Protein AF-A0A7L4PG63-F1 (afdb_monomer)

Solvent-accessible surface area (backbone atoms only — not comparable to full-atom values): 12153 Å² total; per-residue (Å²): 100,71,69,59,54,54,43,38,44,52,69,72,44,43,52,51,40,50,52,35,48,34,41,25,48,52,42,52,23,41,39,32,48,83,54,36,67,38,25,32,48,54,35,67,58,26,41,45,79,85,65,53,36,51,70,54,46,44,28,34,68,39,36,67,62,31,54,59,46,30,51,50,31,51,53,51,33,56,72,51,59,66,82,79,33,102,48,81,62,68,78,78,79,82,78,84,79,48,74,68,55,54,53,53,48,52,52,52,52,51,54,49,53,51,50,37,52,51,46,24,60,69,28,44,69,55,32,70,72,51,53,67,79,50,54,35,76,54,45,23,60,62,24,47,55,14,18,70,63,17,27,41,52,47,42,27,47,62,63,53,55,87,48,52,70,63,38,50,52,30,33,50,55,20,21,48,39,22,10,47,17,28,47,60,2,36,68,63,37,43,54,45,26,62,78,71,68,52,48,67,69,65,43,35,70,51,24,39,62,53,26,51,53,48,48,54,52,50,50,49,43,73,76,71,43,97,72,82,42,73,63,86,122

Nearest PDB structures (foldseek):
  1nf6-assembly2_F  TM=3.110E-01  e=4.565E+00  Desulfovibrio desulfuricans

Sequence (233 aa):
VELVNCMPLERKTKINVAIIACFSIGLGAVLTPLGEPLSTIAIAKLQGPPYHASFFFLFDNLGGYVIPGVLAMGLLGVLFTGKSAADQCIKAVEDRETLRDVVMRAGKVYVFVMALLLLGGGMKILIDKYLLTVPPQILYWVNMVSAILDNATMTAAEIAPSMSISQITAALIGLLIAGGMLIPGNIPNIISANKLGITSKEWARLGIPLGLILMVGYYVWFFYIPFKPSLSL

pLDDT: mean 86.18, std 12.73, range [42.28, 97.38]

Structure (mmCIF, N/CA/C/O backbone):
data_AF-A0A7L4PG63-F1
#
_entry.id   AF-A0A7L4PG63-F1
#
loop_
_atom_site.group_PDB
_atom_site.id
_atom_site.type_symbol
_atom_site.label_atom_id
_atom_site.label_alt_id
_atom_site.label_comp_id
_atom_site.label_asym_id
_atom_site.label_entity_id
_atom_site.label_seq_id
_atom_site.pdbx_PDB_ins_code
_atom_site.Cartn_x
_atom_site.Cartn_y
_atom_site.Cartn_z
_atom_site.occupancy
_atom_site.B_iso_or_equiv
_atom_site.auth_seq_id
_atom_site.auth_comp_id
_atom_site.auth_asym_id
_atom_site.auth_atom_id
_atom_site.pdbx_PDB_model_num
ATOM 1 N N . VAL A 1 1 ? -11.033 7.947 11.356 1.00 72.00 1 VAL A N 1
ATOM 2 C CA . VAL A 1 1 ? -10.809 7.432 12.729 1.00 72.00 1 VAL A CA 1
ATOM 3 C C . VAL A 1 1 ? -11.742 8.089 13.736 1.00 72.00 1 VAL A C 1
ATOM 5 O O . VAL A 1 1 ? -12.544 7.368 14.307 1.00 72.00 1 VAL A O 1
ATOM 8 N N . GLU A 1 2 ? -11.730 9.419 13.881 1.00 74.31 2 GLU A N 1
ATOM 9 C CA . GLU A 1 2 ? -12.627 10.133 14.817 1.00 74.31 2 GLU A CA 1
ATOM 10 C C . GLU A 1 2 ? -14.111 9.817 14.584 1.00 74.31 2 GLU A C 1
ATOM 12 O O . GLU A 1 2 ? -14.818 9.424 15.504 1.00 74.31 2 GLU A O 1
ATOM 17 N N . LEU A 1 3 ? -14.560 9.861 13.323 1.00 74.25 3 LEU A N 1
ATOM 18 C CA . LEU A 1 3 ? -15.929 9.477 12.964 1.00 74.25 3 LEU A CA 1
ATOM 19 C C . LEU A 1 3 ? -16.264 8.040 13.392 1.00 74.25 3 LEU A C 1
ATOM 21 O O . LEU A 1 3 ? -17.318 7.811 13.969 1.00 74.25 3 LEU A O 1
ATOM 25 N N . VAL A 1 4 ? -15.357 7.083 13.167 1.00 77.12 4 VAL A N 1
ATOM 26 C CA . VAL A 1 4 ? -15.561 5.668 13.531 1.00 77.12 4 VAL A CA 1
ATOM 27 C C . VAL A 1 4 ? -15.637 5.479 15.044 1.00 77.12 4 VAL A C 1
ATOM 29 O O . VAL A 1 4 ? -16.435 4.674 15.517 1.00 77.12 4 VAL A O 1
ATOM 32 N N . ASN A 1 5 ? -14.849 6.244 15.800 1.00 74.00 5 ASN A N 1
ATOM 33 C CA . ASN A 1 5 ? -14.876 6.218 17.257 1.00 74.00 5 ASN A CA 1
ATOM 34 C C . ASN A 1 5 ? -16.225 6.714 17.812 1.00 74.00 5 ASN A C 1
ATOM 36 O O . ASN A 1 5 ? -16.772 6.124 18.743 1.00 74.00 5 ASN A O 1
ATOM 40 N N . CYS A 1 6 ? -16.789 7.751 17.187 1.00 74.69 6 CYS A N 1
ATOM 41 C CA . CYS A 1 6 ? -18.069 8.352 17.565 1.00 74.69 6 CYS A CA 1
ATOM 42 C C . CYS A 1 6 ? -19.304 7.584 17.062 1.00 74.69 6 CYS A C 1
ATOM 44 O O . CYS A 1 6 ? -20.419 7.910 17.467 1.00 74.69 6 CYS A O 1
ATOM 46 N N . MET A 1 7 ? -19.148 6.592 16.176 1.00 74.88 7 MET A N 1
ATOM 47 C CA . MET A 1 7 ? -20.286 5.821 15.672 1.00 74.88 7 MET A CA 1
ATOM 48 C C . MET A 1 7 ? -20.838 4.860 16.747 1.00 74.88 7 MET A C 1
ATOM 50 O O . MET A 1 7 ? -20.056 4.158 17.395 1.00 74.88 7 MET A O 1
ATOM 54 N N . PRO A 1 8 ? -22.172 4.762 16.910 1.00 76.19 8 PRO A N 1
ATOM 55 C CA . PRO A 1 8 ? -22.828 3.826 17.825 1.00 76.19 8 PRO A CA 1
ATOM 56 C C . PRO A 1 8 ? -22.802 2.408 17.226 1.00 76.19 8 PRO A C 1
ATOM 58 O O . PRO A 1 8 ? -23.771 1.912 16.652 1.00 76.19 8 PRO A O 1
ATOM 61 N N . LEU A 1 9 ? -21.635 1.770 17.273 1.00 78.81 9 LEU A N 1
ATOM 62 C CA . LEU A 1 9 ? -21.376 0.456 16.687 1.00 78.81 9 LEU A CA 1
ATOM 63 C C . LEU A 1 9 ? -20.703 -0.452 17.712 1.00 78.81 9 LEU A C 1
ATOM 65 O O . LEU A 1 9 ? -19.857 -0.008 18.485 1.00 78.81 9 LEU A O 1
ATOM 69 N N . GLU A 1 10 ? -21.015 -1.745 17.658 1.00 83.44 10 GLU A N 1
ATOM 70 C CA . GLU A 1 10 ? -20.296 -2.754 18.435 1.00 83.44 10 GLU A CA 1
ATOM 71 C C . GLU A 1 10 ? -18.796 -2.727 18.087 1.00 83.44 10 GLU A C 1
ATOM 73 O O . GLU A 1 10 ? -18.418 -2.552 16.922 1.00 83.44 10 GLU A O 1
ATOM 78 N N . ARG A 1 11 ? -17.923 -2.946 19.080 1.00 84.25 11 ARG A N 1
ATOM 79 C CA . ARG A 1 11 ? -16.460 -2.914 18.909 1.00 84.25 11 ARG A CA 1
ATOM 80 C C . ARG A 1 11 ? -15.978 -3.755 17.723 1.00 84.25 11 ARG A C 1
ATOM 82 O O . ARG A 1 11 ? -15.141 -3.292 16.953 1.00 84.25 11 ARG A O 1
ATOM 89 N N . LYS A 1 12 ? -16.524 -4.961 17.536 1.00 86.69 12 LYS A N 1
ATOM 90 C CA . LYS A 1 12 ? -16.170 -5.840 16.408 1.00 86.69 12 LYS A CA 1
ATOM 91 C C . LYS A 1 12 ? -16.466 -5.181 15.055 1.00 86.69 12 LYS A C 1
ATOM 93 O O . LYS A 1 12 ? -15.635 -5.228 14.153 1.00 86.69 12 LYS A O 1
ATOM 98 N N . THR A 1 13 ? -17.616 -4.525 14.933 1.00 87.31 13 THR A N 1
ATOM 99 C CA . THR A 1 13 ? -18.028 -3.797 13.728 1.00 87.31 13 THR A CA 1
ATOM 100 C C . THR A 1 13 ? -17.164 -2.559 13.500 1.00 87.31 13 THR A C 1
ATOM 102 O O . THR A 1 13 ? -16.702 -2.352 12.381 1.00 87.31 13 THR A O 1
ATOM 105 N N . LYS A 1 14 ? -16.857 -1.787 14.556 1.00 88.19 14 LYS A N 1
ATOM 106 C CA . LYS A 1 14 ? -15.924 -0.644 14.481 1.00 88.19 14 LYS A CA 1
ATOM 107 C C . LYS A 1 14 ? -14.560 -1.066 13.941 1.00 88.19 14 LYS A C 1
ATOM 109 O O . LYS A 1 14 ? -14.036 -0.415 13.042 1.00 88.19 14 LYS A O 1
ATOM 114 N N . ILE A 1 15 ? -14.011 -2.165 14.463 1.00 90.81 15 ILE A N 1
ATOM 115 C CA . ILE A 1 15 ? -12.724 -2.719 14.023 1.00 90.81 15 ILE A CA 1
ATOM 116 C C . ILE A 1 15 ? -12.789 -3.110 12.546 1.00 90.81 15 ILE A C 1
ATOM 118 O O . ILE A 1 15 ? -11.932 -2.693 11.774 1.00 90.81 15 ILE A O 1
ATOM 122 N N . ASN A 1 16 ? -13.816 -3.858 12.136 1.00 92.31 16 ASN A N 1
ATOM 123 C CA . ASN A 1 16 ? -13.941 -4.303 10.750 1.00 92.31 16 ASN A CA 1
ATOM 124 C C . ASN A 1 16 ? -14.031 -3.119 9.780 1.00 92.31 16 ASN A C 1
ATOM 126 O O . ASN A 1 16 ? -13.285 -3.066 8.806 1.00 92.31 16 ASN A O 1
ATOM 130 N N . VAL A 1 17 ? -14.894 -2.143 10.078 1.00 91.50 17 VAL A N 1
ATOM 131 C CA . VAL A 1 17 ? -15.054 -0.928 9.266 1.00 91.50 17 VAL A CA 1
ATOM 132 C C . VAL A 1 17 ? -13.757 -0.122 9.222 1.00 91.50 17 VAL A C 1
ATOM 134 O O . VAL A 1 17 ? -13.387 0.360 8.156 1.00 91.50 17 VAL A O 1
ATOM 137 N N . ALA A 1 18 ? -13.033 -0.008 10.341 1.00 93.31 18 ALA A N 1
ATOM 138 C CA . ALA A 1 18 ? -11.739 0.669 10.373 1.00 93.31 18 ALA A CA 1
ATOM 139 C C . ALA A 1 18 ? -10.711 -0.018 9.461 1.00 93.31 18 ALA A C 1
ATOM 141 O O . ALA A 1 18 ? -10.069 0.662 8.668 1.00 93.31 18 ALA A O 1
ATOM 142 N N . ILE A 1 19 ? -10.598 -1.349 9.517 1.00 95.06 19 ILE A N 1
ATOM 143 C CA . ILE A 1 19 ? -9.679 -2.122 8.666 1.00 95.06 19 ILE A CA 1
ATOM 144 C C . ILE A 1 19 ? -10.032 -1.931 7.186 1.00 95.06 19 ILE A C 1
ATOM 146 O O . ILE A 1 19 ? -9.165 -1.599 6.383 1.00 95.06 19 ILE A O 1
ATOM 150 N N . ILE A 1 20 ? -11.309 -2.082 6.825 1.00 95.00 20 ILE A N 1
ATOM 151 C CA . ILE A 1 20 ? -11.798 -1.915 5.447 1.00 95.00 20 ILE A CA 1
ATOM 152 C C . ILE A 1 20 ? -11.520 -0.497 4.935 1.00 95.00 20 ILE A C 1
ATOM 154 O O . ILE A 1 20 ? -11.023 -0.317 3.821 1.00 95.00 20 ILE A O 1
ATOM 158 N N . ALA A 1 21 ? -11.784 0.512 5.767 1.00 94.62 21 ALA A N 1
ATOM 159 C CA . ALA A 1 21 ? -11.478 1.897 5.446 1.00 94.62 21 ALA A CA 1
ATOM 160 C C . ALA A 1 21 ? -9.970 2.107 5.253 1.00 94.62 21 ALA A C 1
ATOM 162 O O . ALA A 1 21 ? -9.576 2.777 4.306 1.00 94.62 21 ALA A O 1
ATOM 163 N N . CYS A 1 22 ? -9.114 1.509 6.084 1.00 95.38 22 CYS A N 1
ATOM 164 C CA . CYS A 1 22 ? -7.664 1.613 5.929 1.00 95.38 22 CYS A CA 1
ATOM 165 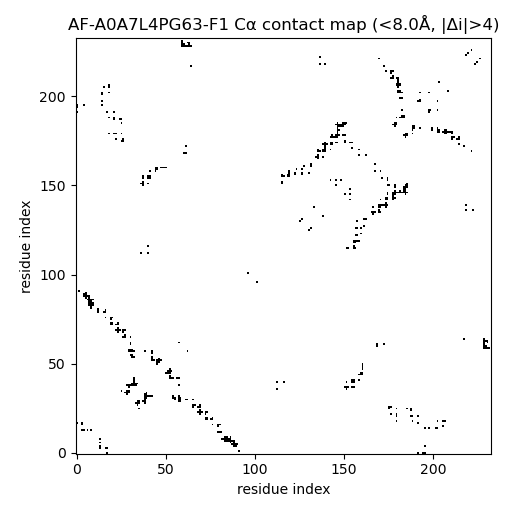C C . CYS A 1 22 ? -7.150 0.975 4.634 1.00 95.38 22 CYS A C 1
ATOM 167 O O . CYS A 1 22 ? -6.305 1.578 3.977 1.00 95.38 22 CYS A O 1
ATOM 169 N N . PHE A 1 23 ? -7.699 -0.170 4.210 1.00 95.81 23 PHE A N 1
ATOM 170 C CA . PHE A 1 23 ? -7.419 -0.732 2.882 1.00 95.81 23 PHE A CA 1
ATOM 171 C C . PHE A 1 23 ? -7.810 0.243 1.766 1.00 95.81 23 PHE A C 1
ATOM 173 O O . PHE A 1 23 ? -7.026 0.478 0.850 1.00 95.81 23 PHE A O 1
ATOM 180 N N . SER A 1 24 ? -8.995 0.851 1.858 1.00 95.50 24 SER A N 1
ATOM 181 C CA . SER A 1 24 ? -9.449 1.846 0.882 1.00 95.50 24 SER A CA 1
ATOM 182 C C . SER A 1 24 ? -8.553 3.089 0.849 1.00 95.50 24 SER A C 1
ATOM 184 O O . SER A 1 24 ? -8.272 3.607 -0.228 1.00 95.50 24 SER A O 1
ATOM 186 N N . ILE A 1 25 ? -8.113 3.578 2.012 1.00 94.62 25 ILE A N 1
ATOM 187 C CA . ILE A 1 25 ? -7.230 4.746 2.128 1.00 94.62 25 ILE A CA 1
ATOM 188 C C . ILE A 1 25 ? -5.855 4.426 1.541 1.00 94.62 25 ILE A C 1
ATOM 190 O O . ILE A 1 25 ? -5.369 5.207 0.733 1.00 94.62 25 ILE A O 1
ATOM 194 N N . GLY A 1 26 ? -5.257 3.285 1.900 1.00 92.25 26 GLY A N 1
ATOM 195 C CA . GLY A 1 26 ? -3.958 2.864 1.370 1.00 92.25 26 GLY A CA 1
ATOM 196 C C . GLY A 1 26 ? -3.982 2.701 -0.150 1.00 92.25 26 GLY A C 1
ATOM 197 O O . GLY A 1 26 ? -3.136 3.258 -0.839 1.00 92.25 26 GLY A O 1
ATOM 198 N N . LEU A 1 27 ? -5.010 2.032 -0.689 1.00 94.06 27 LEU A N 1
ATOM 199 C CA . LEU A 1 27 ? -5.189 1.912 -2.138 1.00 94.06 27 LEU A CA 1
ATOM 200 C C . LEU A 1 27 ? -5.320 3.286 -2.805 1.00 94.06 27 LEU A C 1
ATOM 202 O O . LEU A 1 27 ? -4.620 3.552 -3.770 1.00 94.06 27 LEU A O 1
ATOM 206 N N . GLY A 1 28 ? -6.189 4.167 -2.303 1.00 93.88 28 GLY A N 1
ATOM 207 C CA . GLY A 1 28 ? -6.442 5.467 -2.933 1.00 93.88 28 GLY A CA 1
ATOM 208 C C . GLY A 1 28 ? -5.287 6.466 -2.811 1.00 93.88 28 GLY A C 1
ATOM 209 O O . GLY A 1 28 ? -5.061 7.252 -3.730 1.00 93.88 28 GLY A O 1
ATOM 210 N N . ALA A 1 29 ? -4.542 6.433 -1.704 1.00 94.06 29 ALA A N 1
ATOM 211 C CA . ALA A 1 29 ? -3.455 7.369 -1.430 1.00 94.06 29 ALA A CA 1
ATOM 212 C C . ALA A 1 29 ? -2.328 7.284 -2.471 1.00 94.06 29 ALA A C 1
ATOM 214 O O . ALA A 1 29 ? -1.723 8.300 -2.802 1.00 94.06 29 ALA A O 1
ATOM 215 N N . VAL A 1 30 ? -2.090 6.106 -3.054 1.00 94.81 30 VAL A N 1
ATOM 216 C CA . VAL A 1 30 ? -0.993 5.908 -4.011 1.00 94.81 30 VAL A CA 1
ATOM 217 C C . VAL A 1 30 ? -1.144 6.686 -5.320 1.00 94.81 30 VAL A C 1
ATOM 219 O O . VAL A 1 30 ? -0.167 6.876 -6.042 1.00 94.81 30 VAL A O 1
ATOM 222 N N . LEU A 1 31 ? -2.361 7.126 -5.656 1.00 93.31 31 LEU A N 1
ATOM 223 C CA . LEU A 1 31 ? -2.668 7.733 -6.954 1.00 93.31 31 LEU A CA 1
ATOM 224 C C . LEU A 1 31 ? -1.900 9.030 -7.216 1.00 93.31 31 LEU A C 1
ATOM 226 O O . LEU A 1 31 ? -1.760 9.435 -8.365 1.00 93.31 31 LEU A O 1
ATOM 230 N N . THR A 1 32 ? -1.405 9.685 -6.167 1.00 93.69 32 THR A N 1
ATOM 231 C CA . THR A 1 32 ? -0.607 10.907 -6.285 1.00 93.69 32 THR A CA 1
ATOM 232 C C . THR A 1 32 ? 0.588 10.839 -5.340 1.00 93.69 32 THR A C 1
ATOM 234 O O . THR A 1 32 ? 0.470 10.250 -4.268 1.00 93.69 32 THR A O 1
ATOM 237 N N . PRO A 1 33 ? 1.720 11.496 -5.654 1.00 88.88 33 PRO A N 1
ATOM 238 C CA . PRO A 1 33 ? 2.911 11.495 -4.797 1.00 88.88 33 PRO A CA 1
ATOM 239 C C . PRO A 1 33 ? 2.695 12.094 -3.403 1.00 88.88 33 PRO A C 1
ATOM 241 O O . PRO A 1 33 ? 3.585 11.989 -2.564 1.00 88.88 33 PRO A O 1
ATOM 244 N N . LEU A 1 34 ? 1.565 12.764 -3.163 1.00 89.19 34 LEU A N 1
ATOM 245 C CA . LEU A 1 34 ? 1.242 13.421 -1.898 1.00 89.19 34 LEU A CA 1
ATOM 246 C C . LEU A 1 34 ? 0.399 12.554 -0.960 1.00 89.19 34 LEU A C 1
ATOM 248 O O . LEU A 1 34 ? 0.215 12.939 0.192 1.00 89.19 34 LEU A O 1
ATOM 252 N N . GLY A 1 35 ? -0.150 11.431 -1.432 1.00 87.12 35 GLY A N 1
ATOM 253 C CA . GLY A 1 35 ? -1.088 10.658 -0.625 1.00 87.12 35 GLY A CA 1
ATOM 254 C C . GLY A 1 35 ? -0.408 9.833 0.465 1.00 87.12 35 GLY A C 1
ATOM 255 O O . GLY A 1 35 ? -0.875 9.835 1.602 1.00 87.12 35 GLY A O 1
ATOM 256 N N . GLU A 1 36 ? 0.701 9.154 0.155 1.00 91.06 36 GLU A N 1
ATOM 257 C CA . GLU A 1 36 ? 1.467 8.394 1.152 1.00 91.06 36 GLU A CA 1
ATOM 258 C C . GLU A 1 36 ? 2.974 8.290 0.840 1.00 91.06 36 GLU A C 1
ATOM 260 O O . GLU A 1 36 ? 3.379 8.446 -0.318 1.00 91.06 36 GLU A O 1
ATOM 265 N N . PRO A 1 37 ? 3.831 7.957 1.829 1.00 91.00 37 PRO A N 1
ATOM 266 C CA . PRO A 1 37 ? 5.277 7.890 1.613 1.00 91.00 37 PRO A CA 1
ATOM 267 C C . PRO A 1 37 ? 5.706 6.916 0.509 1.00 91.00 37 PRO A C 1
ATOM 269 O O . PRO A 1 37 ? 6.654 7.215 -0.213 1.00 91.00 37 PRO A O 1
ATOM 272 N N . LEU A 1 38 ? 5.001 5.788 0.329 1.00 93.50 38 LEU A N 1
ATOM 273 C CA . LEU A 1 38 ? 5.257 4.850 -0.772 1.00 93.50 38 LEU A CA 1
ATOM 274 C C . LEU A 1 38 ? 5.166 5.559 -2.130 1.00 93.50 38 LEU A C 1
ATOM 276 O O . LEU A 1 38 ? 6.112 5.495 -2.912 1.00 93.50 38 LEU A O 1
ATOM 280 N N . SER A 1 39 ? 4.077 6.289 -2.393 1.00 93.88 39 SER A N 1
ATOM 281 C CA . SER A 1 39 ? 3.907 7.029 -3.652 1.00 93.88 39 SER A CA 1
ATOM 282 C C . SER A 1 39 ? 4.955 8.121 -3.844 1.00 93.88 39 SER A C 1
ATOM 284 O O . SER A 1 39 ? 5.481 8.279 -4.947 1.00 93.88 39 SER A O 1
ATOM 286 N N . THR A 1 40 ? 5.316 8.836 -2.773 1.00 92.50 40 THR A N 1
ATOM 287 C CA . THR A 1 40 ? 6.365 9.859 -2.821 1.00 92.50 40 THR A CA 1
ATOM 288 C C . THR A 1 40 ? 7.708 9.248 -3.219 1.00 92.50 40 THR A C 1
ATOM 290 O O . THR A 1 40 ? 8.385 9.768 -4.103 1.00 92.50 40 THR A O 1
ATOM 293 N N . ILE A 1 41 ? 8.088 8.131 -2.592 1.00 92.44 41 ILE A N 1
ATOM 294 C CA . ILE A 1 41 ? 9.358 7.444 -2.848 1.00 92.44 41 ILE A CA 1
ATOM 295 C C . ILE A 1 41 ? 9.367 6.839 -4.252 1.00 92.44 41 ILE A C 1
ATOM 297 O O . ILE A 1 41 ? 10.357 6.993 -4.964 1.00 92.44 41 ILE A O 1
ATOM 301 N N . ALA A 1 42 ? 8.279 6.192 -4.676 1.00 94.81 42 ALA A N 1
ATOM 302 C CA . ALA A 1 42 ? 8.170 5.617 -6.013 1.00 94.81 42 ALA A CA 1
ATOM 303 C C . ALA A 1 42 ? 8.373 6.686 -7.096 1.00 94.81 42 ALA A C 1
ATOM 305 O O . ALA A 1 42 ? 9.211 6.510 -7.980 1.00 94.81 42 ALA A O 1
ATOM 306 N N . ILE A 1 43 ? 7.685 7.829 -6.984 1.00 95.06 43 ILE A N 1
ATOM 307 C CA . ILE A 1 43 ? 7.887 8.960 -7.897 1.00 95.06 43 ILE A CA 1
ATOM 308 C C . ILE A 1 43 ? 9.325 9.477 -7.812 1.00 95.06 43 ILE A C 1
ATOM 310 O O . ILE A 1 43 ? 9.983 9.576 -8.841 1.00 95.06 43 ILE A O 1
ATOM 314 N N . ALA A 1 44 ? 9.856 9.732 -6.613 1.00 92.75 44 ALA A N 1
ATOM 315 C CA . ALA A 1 44 ? 11.218 10.243 -6.445 1.00 92.75 44 ALA A CA 1
ATOM 316 C C . ALA A 1 44 ? 12.284 9.336 -7.086 1.00 92.75 44 ALA A C 1
ATOM 318 O O . ALA A 1 44 ? 13.231 9.831 -7.693 1.00 92.75 44 ALA A O 1
ATOM 319 N N . LYS A 1 45 ? 12.127 8.007 -7.008 1.00 90.94 45 LYS A N 1
ATOM 320 C CA . LYS A 1 45 ? 13.056 7.061 -7.645 1.00 90.94 45 LYS A CA 1
ATOM 321 C C . LYS A 1 45 ? 12.899 7.012 -9.165 1.00 90.94 45 LYS A C 1
ATOM 323 O O . LYS A 1 45 ? 13.887 6.775 -9.850 1.00 90.94 45 LYS A O 1
ATOM 328 N N . LEU A 1 46 ? 11.694 7.230 -9.689 1.00 93.81 46 LEU A N 1
ATOM 329 C CA . LEU A 1 46 ? 11.372 7.105 -11.116 1.00 93.81 46 LEU A CA 1
ATOM 330 C C . LEU A 1 46 ? 11.354 8.451 -11.870 1.00 93.81 46 LEU A C 1
ATOM 332 O O . LEU A 1 46 ? 11.094 8.475 -13.069 1.00 93.81 46 LEU A O 1
ATOM 336 N N . GLN A 1 47 ? 11.652 9.567 -11.198 1.00 93.25 47 GLN A N 1
ATOM 337 C CA . GLN A 1 47 ? 11.705 10.916 -11.783 1.00 93.25 47 GLN A CA 1
ATOM 338 C C . GLN A 1 47 ? 12.767 11.076 -12.884 1.00 93.25 47 GLN A C 1
ATOM 340 O O . GLN A 1 47 ? 12.642 11.945 -13.747 1.00 93.25 47 GLN A O 1
ATOM 345 N N . GLY A 1 48 ? 13.824 10.263 -12.857 1.00 90.62 48 GLY A N 1
ATOM 346 C CA . GLY A 1 48 ? 14.866 10.250 -13.884 1.00 90.62 48 GLY A CA 1
ATOM 347 C C . GLY A 1 48 ? 14.525 9.372 -15.098 1.00 90.62 48 GLY A C 1
ATOM 348 O O . GLY A 1 48 ? 13.462 8.749 -15.155 1.00 90.62 48 GLY A O 1
ATOM 349 N N . PRO A 1 49 ? 15.442 9.274 -16.076 1.00 87.69 49 PRO A N 1
ATOM 350 C CA . PRO A 1 49 ? 15.322 8.308 -17.165 1.00 87.69 49 PRO A CA 1
ATOM 351 C C . PRO A 1 49 ? 15.213 6.863 -16.635 1.00 87.69 49 PRO A C 1
ATOM 353 O O . PRO A 1 49 ? 15.849 6.545 -15.625 1.00 87.69 49 PRO A O 1
ATOM 356 N N . PRO A 1 50 ? 14.469 5.965 -17.311 1.00 91.94 50 PRO A N 1
ATOM 357 C CA . PRO A 1 50 ? 13.740 6.173 -18.569 1.00 91.94 50 PRO A CA 1
ATOM 358 C C . PRO A 1 50 ? 12.305 6.702 -18.392 1.00 91.94 50 PRO A C 1
ATOM 360 O O . PRO A 1 50 ? 11.642 6.989 -19.384 1.00 91.94 50 PRO A O 1
ATOM 363 N N . TYR A 1 51 ? 11.809 6.801 -17.157 1.00 91.38 51 TYR A N 1
ATOM 364 C CA . TYR A 1 51 ? 10.382 6.996 -16.886 1.00 91.38 51 TYR A CA 1
ATOM 365 C C . TYR A 1 51 ? 9.947 8.453 -16.799 1.00 91.38 51 TYR A C 1
ATOM 367 O O . TYR A 1 51 ? 8.804 8.749 -17.136 1.00 91.38 51 TYR A O 1
ATOM 375 N N . HIS A 1 52 ? 10.830 9.351 -16.350 1.00 91.31 52 HIS A N 1
ATOM 376 C CA . HIS A 1 52 ? 10.499 10.763 -16.146 1.00 91.31 52 HIS A CA 1
ATOM 377 C C . HIS A 1 52 ? 9.205 10.949 -15.336 1.00 91.31 52 HIS A C 1
ATOM 379 O O . HIS A 1 52 ? 8.344 11.756 -15.690 1.00 91.31 52 HIS A O 1
ATOM 385 N N . ALA A 1 53 ? 9.053 10.155 -14.268 1.00 91.88 53 ALA A N 1
ATOM 386 C CA . ALA A 1 53 ? 7.810 10.051 -13.518 1.00 91.88 53 ALA A CA 1
ATOM 387 C C . ALA A 1 53 ? 7.367 11.418 -12.979 1.00 91.88 53 ALA A C 1
ATOM 389 O O . ALA A 1 53 ? 8.015 12.023 -12.120 1.00 91.88 53 ALA A O 1
ATOM 390 N N . SER A 1 54 ? 6.243 11.893 -13.508 1.00 92.75 54 SER A N 1
ATOM 391 C CA . SER A 1 54 ? 5.597 13.145 -13.135 1.00 92.75 54 SER A CA 1
ATOM 392 C C . SER A 1 54 ? 4.530 12.912 -12.058 1.00 92.75 54 SER A C 1
ATOM 394 O O . SER A 1 54 ? 4.314 11.791 -11.597 1.00 92.75 54 SER A O 1
ATOM 396 N N . PHE A 1 55 ? 3.838 13.976 -11.649 1.00 91.69 55 PHE A N 1
ATOM 397 C CA . PHE A 1 55 ? 2.810 13.918 -10.605 1.00 91.69 55 PHE A CA 1
ATOM 398 C C . PHE A 1 55 ? 1.713 12.869 -10.873 1.00 91.69 55 PHE A C 1
ATOM 400 O O . PHE A 1 55 ? 1.266 12.208 -9.940 1.00 91.69 55 PHE A O 1
ATOM 407 N N . PHE A 1 56 ? 1.313 12.691 -12.135 1.00 92.81 56 PHE A N 1
ATOM 408 C CA . PHE A 1 56 ? 0.238 11.775 -12.534 1.00 92.81 56 PHE A CA 1
ATOM 409 C C . PHE A 1 56 ? 0.727 10.385 -12.949 1.00 92.81 56 PHE A C 1
ATOM 411 O O . PHE A 1 56 ? -0.085 9.507 -13.208 1.00 92.81 56 PHE A O 1
ATOM 418 N N . PHE A 1 57 ? 2.036 10.121 -12.917 1.00 92.81 57 PHE A N 1
ATOM 419 C CA . PHE A 1 57 ? 2.587 8.841 -13.366 1.00 92.81 57 PHE A CA 1
ATOM 420 C C . PHE A 1 57 ? 1.948 7.626 -12.669 1.00 92.81 57 PHE A C 1
ATOM 422 O O . PHE A 1 57 ? 1.630 6.630 -13.317 1.00 92.81 57 PHE A O 1
ATOM 429 N N . LEU A 1 58 ? 1.728 7.688 -11.351 1.00 93.50 58 LEU A N 1
ATOM 430 C CA . LEU A 1 58 ? 1.065 6.600 -10.622 1.00 93.50 58 LEU A CA 1
ATOM 431 C C . LEU A 1 58 ? -0.431 6.529 -10.926 1.00 93.50 58 LEU A C 1
ATOM 433 O O . LEU A 1 58 ? -0.973 5.429 -11.003 1.00 93.50 58 LEU A O 1
ATOM 437 N N . PHE A 1 59 ? -1.087 7.667 -11.148 1.00 93.62 59 PHE A N 1
ATOM 438 C CA . PHE A 1 59 ? -2.482 7.703 -11.574 1.00 93.62 59 PHE A CA 1
ATOM 439 C C . PHE A 1 59 ? -2.665 6.985 -12.918 1.00 93.62 59 PHE A C 1
ATOM 441 O O . PHE A 1 59 ? -3.519 6.110 -13.029 1.00 93.62 59 PHE A O 1
ATOM 448 N N . ASP A 1 60 ? -1.811 7.267 -13.899 1.00 90.62 60 ASP A N 1
ATOM 449 C CA . ASP A 1 60 ? -1.927 6.709 -15.251 1.00 90.62 60 ASP A CA 1
ATOM 450 C C . ASP A 1 60 ? -1.638 5.201 -15.288 1.00 90.62 60 ASP A C 1
ATOM 452 O O . ASP A 1 60 ? -2.225 4.460 -16.075 1.00 90.62 60 ASP A O 1
ATOM 456 N N . ASN A 1 61 ? -0.738 4.723 -14.421 1.00 91.06 61 ASN A N 1
ATOM 457 C CA . ASN A 1 61 ? -0.326 3.317 -14.392 1.00 91.06 61 ASN A CA 1
ATOM 458 C C . ASN A 1 61 ? -1.147 2.449 -13.423 1.00 91.06 61 ASN A C 1
ATOM 460 O O . ASN A 1 61 ? -1.305 1.250 -13.662 1.00 91.06 61 ASN A O 1
ATOM 464 N N . LEU A 1 62 ? -1.655 3.021 -12.326 1.00 93.06 62 LEU A N 1
ATOM 465 C CA . LEU A 1 62 ? -2.367 2.292 -11.268 1.00 93.06 62 LEU A CA 1
ATOM 466 C C . LEU A 1 62 ? -3.855 2.635 -11.189 1.00 93.06 62 LEU A C 1
ATOM 468 O O . LEU A 1 62 ? -4.618 1.842 -10.640 1.00 93.06 62 LEU A O 1
ATOM 472 N N . GLY A 1 63 ? -4.294 3.769 -11.737 1.00 91.56 63 GLY A N 1
ATOM 473 C CA . GLY A 1 63 ? -5.651 4.299 -11.581 1.00 91.56 63 GLY A CA 1
ATOM 474 C C . GLY A 1 63 ? -6.743 3.307 -11.956 1.00 91.56 63 GLY A C 1
ATOM 475 O O . GLY A 1 63 ? -7.675 3.093 -11.180 1.00 91.56 63 GLY A O 1
ATOM 476 N N . GLY A 1 64 ? -6.583 2.618 -13.088 1.00 90.88 64 GLY A N 1
ATOM 477 C CA . GLY A 1 64 ? -7.548 1.615 -13.539 1.00 90.88 64 GLY A CA 1
ATOM 478 C C . GLY A 1 64 ? -7.686 0.397 -12.612 1.00 90.88 64 GLY A C 1
ATOM 479 O O . GLY A 1 64 ? -8.736 -0.237 -12.604 1.00 90.88 64 GLY A O 1
ATOM 480 N N . TYR A 1 65 ? -6.676 0.105 -11.789 1.00 92.25 65 TYR A N 1
ATOM 481 C CA . TYR A 1 65 ? -6.704 -0.970 -10.790 1.00 92.25 65 TYR A CA 1
ATOM 482 C C . TYR A 1 65 ? -7.144 -0.463 -9.412 1.00 92.25 65 TYR A C 1
ATOM 484 O O . TYR A 1 65 ? -7.895 -1.126 -8.697 1.00 92.25 65 TYR A O 1
ATOM 492 N N . VAL A 1 66 ? -6.681 0.722 -9.024 1.00 94.00 66 VAL A 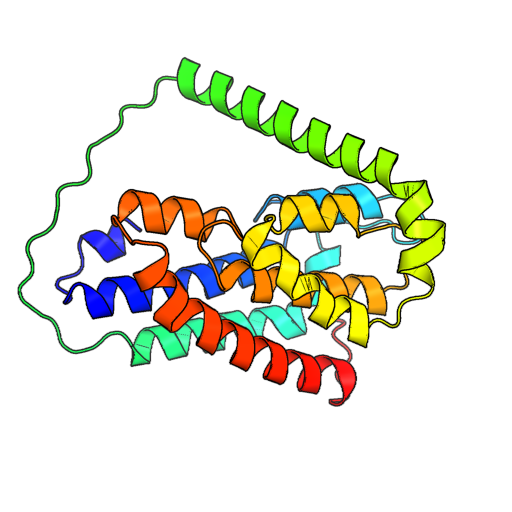N 1
ATOM 493 C CA . VAL A 1 66 ? -6.907 1.305 -7.700 1.00 94.00 66 VAL A CA 1
ATOM 494 C C . VAL A 1 66 ? -8.333 1.818 -7.547 1.00 94.00 66 VAL A C 1
ATOM 496 O O . VAL A 1 66 ? -8.966 1.519 -6.537 1.00 94.00 66 VAL A O 1
ATOM 499 N N . ILE A 1 67 ? -8.865 2.555 -8.529 1.00 94.50 67 ILE A N 1
ATOM 500 C CA . ILE A 1 67 ? -10.191 3.183 -8.419 1.00 94.50 67 ILE A CA 1
ATOM 501 C C . ILE A 1 67 ? -11.284 2.126 -8.182 1.00 94.50 67 ILE A C 1
ATOM 503 O O . ILE A 1 67 ? -12.041 2.275 -7.219 1.00 94.50 67 ILE A O 1
ATOM 507 N N . PRO A 1 68 ? -11.361 1.021 -8.953 1.00 93.50 68 PRO A N 1
ATOM 508 C CA . PRO A 1 68 ? -12.361 -0.009 -8.682 1.00 93.50 68 PRO A CA 1
ATOM 509 C C . PRO A 1 68 ? -12.137 -0.715 -7.340 1.00 93.50 68 PRO A C 1
ATOM 511 O O . PRO A 1 68 ? -13.109 -1.063 -6.676 1.00 93.50 68 PRO A O 1
ATOM 514 N N . GLY A 1 69 ? -10.884 -0.865 -6.898 1.00 94.06 69 GLY A N 1
ATOM 515 C CA . GLY A 1 69 ? -10.555 -1.385 -5.569 1.00 94.06 69 GLY A CA 1
ATOM 516 C C . GLY A 1 69 ? -11.095 -0.524 -4.439 1.00 94.06 69 GLY A C 1
ATOM 517 O O . GLY A 1 69 ? -11.760 -1.026 -3.539 1.00 94.06 69 GLY A O 1
ATOM 518 N N . VAL A 1 70 ? -10.859 0.786 -4.510 1.00 95.38 70 VAL A N 1
ATOM 519 C CA . VAL A 1 70 ? -11.383 1.769 -3.553 1.00 95.38 70 VAL A CA 1
ATOM 520 C C . VAL A 1 70 ? -12.910 1.703 -3.499 1.00 95.38 70 VAL A C 1
ATOM 522 O O . VAL A 1 70 ? -13.484 1.637 -2.414 1.00 95.38 70 VAL A O 1
ATOM 525 N N . LEU A 1 71 ? -13.579 1.644 -4.656 1.00 95.00 71 LEU A N 1
ATOM 526 C CA . LEU A 1 71 ? -15.038 1.512 -4.721 1.00 95.00 71 LEU A CA 1
ATOM 527 C C . LEU A 1 71 ? -15.532 0.185 -4.127 1.00 95.00 71 LEU A C 1
ATOM 529 O O . LEU A 1 71 ? -16.498 0.181 -3.363 1.00 95.00 71 LEU A O 1
ATOM 533 N N . ALA A 1 72 ? -14.857 -0.929 -4.423 1.00 94.06 72 ALA A N 1
ATOM 534 C CA . ALA A 1 72 ? -15.183 -2.240 -3.868 1.00 94.06 72 ALA A CA 1
ATOM 535 C C . ALA A 1 72 ? -15.027 -2.262 -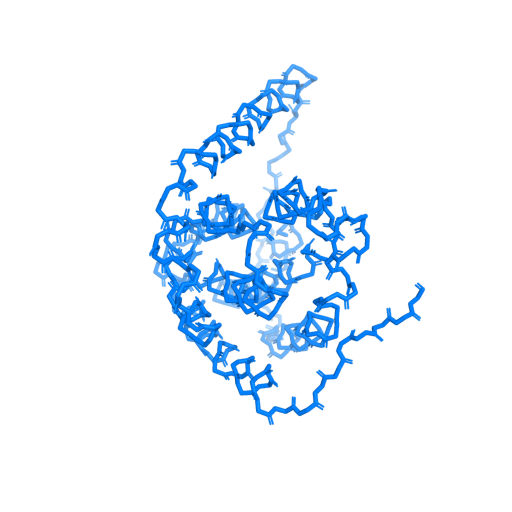2.340 1.00 94.06 72 ALA A C 1
ATOM 537 O O . ALA A 1 72 ? -15.906 -2.765 -1.641 1.00 94.06 72 ALA A O 1
ATOM 538 N N . MET A 1 73 ? -13.958 -1.661 -1.809 1.00 93.44 73 MET A N 1
ATOM 539 C CA . MET A 1 73 ? -13.746 -1.523 -0.368 1.00 93.44 73 MET A CA 1
ATOM 540 C C . MET A 1 73 ? -14.783 -0.604 0.280 1.00 93.44 73 MET A C 1
ATOM 542 O O . MET A 1 73 ? -15.273 -0.915 1.364 1.00 93.44 73 MET A O 1
ATOM 546 N N . GLY A 1 74 ? -15.176 0.482 -0.390 1.00 90.75 74 GLY A N 1
ATOM 547 C CA . GLY A 1 74 ? -16.268 1.345 0.056 1.00 90.75 74 GLY A CA 1
ATOM 548 C C . GLY A 1 74 ? -17.594 0.589 0.164 1.00 90.75 74 GLY A C 1
ATOM 549 O O . GLY A 1 74 ? -18.258 0.651 1.198 1.00 90.75 74 GLY A O 1
ATOM 550 N N . LEU A 1 75 ? -17.944 -0.194 -0.861 1.00 92.12 75 LEU A N 1
ATOM 551 C CA . LEU A 1 75 ? -19.150 -1.026 -0.863 1.00 92.12 75 LEU A CA 1
ATOM 552 C C . LEU A 1 75 ? -19.101 -2.104 0.228 1.00 92.12 75 LEU A C 1
ATOM 554 O O . LEU A 1 75 ? -20.071 -2.297 0.958 1.00 92.12 75 LEU A O 1
ATOM 558 N N . LEU A 1 76 ? -17.961 -2.779 0.380 1.00 91.00 76 LEU A N 1
ATOM 559 C CA . LEU A 1 76 ? -17.751 -3.773 1.430 1.00 91.00 76 LEU A CA 1
ATOM 560 C C . LEU A 1 76 ? -17.855 -3.130 2.822 1.00 91.00 76 LEU A C 1
ATOM 562 O O . LEU A 1 76 ? -18.444 -3.718 3.725 1.00 91.00 76 LEU A O 1
ATOM 566 N N . GLY A 1 77 ? -17.384 -1.891 2.975 1.00 85.81 77 GLY A N 1
ATOM 567 C CA . GLY A 1 77 ? -17.564 -1.085 4.179 1.00 85.81 77 GLY A CA 1
ATOM 568 C C . GLY A 1 77 ? -19.038 -0.901 4.533 1.00 85.81 77 GLY A C 1
ATOM 569 O O . GLY A 1 77 ? -19.410 -1.173 5.672 1.00 85.81 77 GLY A O 1
ATOM 570 N N . VAL A 1 78 ? -19.877 -0.545 3.550 1.00 86.06 78 VAL A N 1
ATOM 571 C CA . VAL A 1 78 ? -21.337 -0.408 3.723 1.00 86.06 78 VAL A CA 1
ATOM 572 C C . VAL A 1 78 ? -21.978 -1.719 4.186 1.00 86.06 78 VAL A C 1
ATOM 574 O O . VAL A 1 78 ? -22.801 -1.711 5.100 1.00 86.06 78 VAL A O 1
ATOM 577 N N . LEU A 1 79 ? -21.582 -2.850 3.597 1.00 85.44 79 LEU A N 1
ATOM 578 C CA . LEU A 1 79 ? -22.112 -4.170 3.960 1.00 85.44 79 LEU A CA 1
ATOM 579 C C . LEU A 1 79 ? -21.699 -4.611 5.372 1.00 85.44 79 LEU A C 1
ATOM 581 O O . LEU A 1 79 ? -22.439 -5.335 6.037 1.00 85.44 79 LEU A O 1
ATOM 585 N N . PHE A 1 80 ? -20.521 -4.185 5.831 1.00 81.44 80 PHE A N 1
ATOM 586 C CA . PHE A 1 80 ? -20.009 -4.503 7.164 1.00 81.44 80 PHE A CA 1
ATOM 587 C C . PHE A 1 80 ? -20.505 -3.544 8.249 1.00 81.44 80 PHE A C 1
ATOM 589 O O . PHE A 1 80 ? -20.517 -3.929 9.419 1.00 81.44 80 PHE A O 1
ATOM 596 N N . THR A 1 81 ? -20.955 -2.333 7.904 1.00 71.31 81 THR A N 1
ATOM 597 C CA . THR A 1 81 ? -21.729 -1.477 8.815 1.00 71.31 81 THR A CA 1
ATOM 598 C C . THR A 1 81 ? -23.088 -2.119 9.114 1.00 71.31 81 THR A C 1
ATOM 600 O O . THR A 1 81 ? -24.061 -1.950 8.386 1.00 71.31 81 THR A O 1
ATOM 603 N N . GLY A 1 82 ? -23.141 -2.907 10.191 1.00 64.12 82 GLY A N 1
ATOM 604 C CA . GLY A 1 82 ? -24.367 -3.526 10.700 1.00 64.12 82 GLY A CA 1
ATOM 605 C C . GLY A 1 82 ? -25.352 -2.532 11.339 1.00 64.12 82 GLY A C 1
ATOM 606 O O . GLY A 1 82 ? -25.183 -1.315 11.272 1.00 64.12 82 GLY A O 1
ATOM 607 N N . LYS A 1 83 ? -26.399 -3.057 11.992 1.00 56.44 83 LYS A N 1
ATOM 608 C CA . LYS A 1 83 ? -27.396 -2.241 12.708 1.00 56.44 83 LYS A CA 1
ATOM 609 C C . LYS A 1 83 ? -26.768 -1.518 13.909 1.00 56.44 83 LYS A C 1
ATOM 611 O O . LYS A 1 83 ? -25.933 -2.083 14.610 1.00 56.44 83 LYS A O 1
ATOM 616 N N . SER A 1 84 ? -27.217 -0.281 14.129 1.00 51.75 84 SER A N 1
ATOM 617 C CA . SER A 1 84 ? -26.792 0.609 15.217 1.00 51.75 84 SER A CA 1
ATOM 618 C C . SER A 1 84 ? -26.884 -0.080 16.585 1.00 51.75 84 SER A C 1
ATOM 620 O O . SER A 1 84 ? -27.916 -0.669 16.912 1.00 51.75 84 SER A O 1
ATOM 622 N N . ALA A 1 85 ? -25.819 0.002 17.380 1.00 56.09 85 ALA A N 1
ATOM 623 C CA . ALA A 1 85 ? -25.774 -0.448 18.768 1.00 56.09 85 ALA A CA 1
ATOM 624 C C . ALA A 1 85 ? -25.555 0.774 19.664 1.00 56.09 85 ALA A C 1
ATOM 626 O O . ALA A 1 85 ? -24.713 1.608 19.357 1.00 56.09 85 ALA A O 1
ATOM 627 N N . ALA A 1 86 ? -26.298 0.899 20.765 1.00 47.91 86 ALA A N 1
ATOM 628 C CA . ALA A 1 86 ? -26.199 2.041 21.673 1.00 47.91 86 ALA A CA 1
ATOM 629 C C . ALA A 1 86 ? -24.842 2.058 22.403 1.00 47.91 86 ALA A C 1
ATOM 631 O O . ALA A 1 86 ? -24.726 1.547 23.511 1.00 47.91 86 ALA A O 1
ATOM 632 N N . ASP A 1 87 ? -23.812 2.616 21.768 1.00 48.28 87 ASP A N 1
ATOM 633 C CA . ASP A 1 87 ? -22.474 2.749 22.341 1.00 48.28 87 ASP A CA 1
ATOM 634 C C . ASP A 1 87 ? -22.123 4.228 22.541 1.00 48.28 87 ASP A C 1
ATOM 636 O O . ASP A 1 87 ? -22.448 5.080 21.707 1.00 48.28 87 ASP A O 1
ATOM 640 N N . GLN A 1 88 ? -21.501 4.543 23.678 1.00 51.09 88 GLN A N 1
ATOM 641 C CA . GLN A 1 88 ? -21.200 5.917 24.076 1.00 51.09 88 GLN A CA 1
ATOM 642 C C . GLN A 1 88 ? -19.928 6.417 23.385 1.00 51.09 88 GLN A C 1
ATOM 644 O O . GLN A 1 88 ? -18.905 5.737 23.333 1.00 51.09 88 GLN A O 1
ATOM 649 N N . CYS A 1 89 ? -19.999 7.642 22.866 1.00 48.12 89 CYS A N 1
ATOM 650 C CA . CYS A 1 89 ? -18.881 8.345 22.250 1.00 48.12 89 CYS A CA 1
ATOM 651 C C . CYS A 1 89 ? -17.713 8.483 23.244 1.00 48.12 89 CYS A C 1
ATOM 653 O O . CYS A 1 89 ? -17.836 9.159 24.268 1.00 48.12 89 CYS A O 1
ATOM 655 N N . ILE A 1 90 ? -16.567 7.869 22.936 1.00 54.16 90 ILE A N 1
ATOM 656 C CA . ILE A 1 90 ? -15.319 8.139 23.652 1.00 54.16 90 ILE A CA 1
ATOM 657 C C . ILE A 1 90 ? -14.825 9.500 23.158 1.00 54.16 90 ILE A C 1
ATOM 659 O O . ILE A 1 90 ? -14.420 9.630 22.003 1.00 54.16 90 ILE A O 1
ATOM 663 N N . LYS A 1 91 ? -14.894 10.521 24.023 1.00 44.59 91 LYS A N 1
ATOM 664 C CA . LYS A 1 91 ? -14.409 11.876 23.724 1.00 44.59 91 LYS A CA 1
ATOM 665 C C . LYS A 1 91 ? -12.973 11.816 23.202 1.00 44.59 91 LYS A C 1
ATOM 667 O O . LYS A 1 91 ? -12.082 11.331 23.897 1.00 44.59 91 LYS A O 1
ATOM 672 N N . ALA A 1 92 ? -12.770 12.342 21.997 1.00 48.38 92 ALA A N 1
ATOM 673 C CA . ALA A 1 92 ? -11.448 12.618 21.466 1.00 48.38 92 ALA A CA 1
ATOM 674 C C . ALA A 1 92 ? -10.719 13.569 22.426 1.00 48.38 92 ALA A C 1
ATOM 676 O O . ALA A 1 92 ? -11.257 14.614 22.802 1.00 48.38 92 ALA A O 1
ATOM 677 N N . VAL A 1 93 ? -9.516 13.191 22.851 1.00 49.00 93 VAL A N 1
ATOM 678 C CA . VAL A 1 93 ? -8.615 14.114 23.539 1.00 49.00 93 VAL A CA 1
ATOM 679 C C . VAL A 1 93 ? -8.173 15.131 22.489 1.00 49.00 93 VAL A C 1
ATOM 681 O O . VAL A 1 93 ? -7.566 14.762 21.486 1.00 49.00 93 VAL A O 1
ATOM 684 N N . GLU A 1 94 ? -8.538 16.399 22.679 1.00 47.25 94 GLU A N 1
ATOM 685 C CA . GLU A 1 94 ? -7.981 17.503 21.897 1.00 47.25 94 GLU A CA 1
ATOM 686 C C . GLU A 1 94 ? -6.491 17.623 22.233 1.00 47.25 94 GLU A C 1
ATOM 688 O O . GLU A 1 94 ? -6.105 18.284 23.199 1.00 47.25 94 GLU A O 1
ATOM 693 N N . ASP A 1 95 ? -5.645 16.976 21.436 1.00 54.16 95 ASP A N 1
ATOM 694 C CA . ASP A 1 95 ? -4.217 17.262 21.439 1.00 54.16 95 ASP A CA 1
ATOM 695 C C . ASP A 1 95 ? -4.013 18.659 20.844 1.00 54.16 95 ASP A C 1
ATOM 697 O O . ASP A 1 95 ? -4.084 18.872 19.631 1.00 54.16 95 ASP A O 1
ATOM 701 N N . ARG A 1 96 ? -3.785 19.648 21.713 1.00 54.59 96 ARG A N 1
ATOM 702 C CA . ARG A 1 96 ? -3.349 20.982 21.292 1.00 54.59 96 ARG A CA 1
ATOM 703 C C . ARG A 1 96 ? -1.900 20.897 20.833 1.00 54.59 96 ARG A C 1
ATOM 705 O O . ARG A 1 96 ? -0.979 21.012 21.636 1.00 54.59 96 ARG A O 1
ATOM 712 N N . GLU A 1 97 ? -1.702 20.691 19.538 1.00 61.75 97 GLU A N 1
ATOM 713 C CA . GLU A 1 97 ? -0.369 20.704 18.941 1.00 61.75 97 GLU A CA 1
ATOM 714 C C . GLU A 1 97 ? 0.190 22.124 18.879 1.00 61.75 97 GLU A C 1
ATOM 716 O O . GLU A 1 97 ? -0.462 23.055 18.401 1.00 61.75 97 GLU A O 1
ATOM 721 N N . THR A 1 98 ? 1.424 22.301 19.348 1.00 84.62 98 THR A N 1
ATOM 722 C CA . THR A 1 98 ? 2.132 23.576 19.215 1.00 84.62 98 THR A CA 1
ATOM 723 C C . THR A 1 98 ? 2.876 23.649 17.878 1.00 84.62 98 THR A C 1
ATOM 725 O O . THR A 1 98 ? 3.261 22.628 17.309 1.00 84.62 98 THR A O 1
ATOM 728 N N . LEU A 1 99 ? 3.168 24.860 17.379 1.00 81.62 99 LEU A N 1
ATOM 729 C CA . LEU A 1 99 ? 3.980 25.045 16.160 1.00 81.62 99 LEU A CA 1
ATOM 730 C C . LEU A 1 99 ? 5.343 24.338 16.246 1.00 81.62 99 LEU A C 1
ATOM 732 O O . LEU A 1 99 ? 5.859 23.843 15.245 1.00 81.62 99 LEU A O 1
ATOM 736 N N . ARG A 1 100 ? 5.915 24.252 17.453 1.00 84.94 100 ARG A N 1
ATOM 737 C CA . ARG A 1 100 ? 7.169 23.535 17.701 1.00 84.94 100 ARG A CA 1
ATOM 738 C C . ARG A 1 100 ? 7.015 22.032 17.462 1.00 84.94 100 ARG A C 1
ATOM 740 O O . ARG A 1 100 ? 7.920 21.427 16.891 1.00 84.94 100 ARG A O 1
ATOM 747 N N . ASP A 1 101 ? 5.883 21.447 17.844 1.00 82.75 101 ASP A N 1
ATOM 748 C CA . ASP A 1 101 ? 5.599 20.029 17.606 1.00 82.75 101 ASP A CA 1
ATOM 749 C C . ASP A 1 101 ? 5.474 19.741 16.111 1.00 82.75 101 ASP A C 1
ATOM 751 O O . ASP A 1 101 ? 6.049 18.766 15.625 1.00 82.75 101 ASP A O 1
ATOM 755 N N . VAL A 1 102 ? 4.803 20.626 15.367 1.00 84.50 102 VAL A N 1
ATOM 756 C CA . VAL A 1 102 ? 4.655 20.515 13.908 1.00 84.50 102 VAL A CA 1
ATOM 757 C C . VAL A 1 102 ? 6.019 20.539 13.217 1.00 84.50 102 VAL A C 1
ATOM 759 O O . VAL A 1 102 ? 6.331 19.636 12.441 1.00 84.50 102 VAL A O 1
ATOM 762 N N . VAL A 1 103 ? 6.871 21.519 13.541 1.00 89.12 103 VAL A N 1
ATOM 763 C CA . VAL A 1 103 ? 8.217 21.637 12.951 1.00 89.12 103 VAL A CA 1
ATOM 764 C C . VAL A 1 103 ? 9.084 20.422 13.293 1.00 89.12 103 VAL A C 1
ATOM 766 O O . VAL A 1 103 ? 9.727 19.852 12.411 1.00 89.12 103 VAL A O 1
ATOM 769 N N . MET A 1 104 ? 9.074 19.972 14.551 1.00 88.44 104 MET A N 1
ATOM 770 C CA . MET A 1 104 ? 9.848 18.799 14.973 1.00 88.44 104 MET A CA 1
ATOM 771 C C . MET A 1 104 ? 9.387 17.515 14.277 1.00 88.44 104 MET A C 1
ATOM 773 O O . MET A 1 104 ? 10.218 16.682 13.912 1.00 88.44 104 MET A O 1
ATOM 777 N N . ARG A 1 105 ? 8.078 17.332 14.073 1.00 82.56 105 ARG A N 1
ATOM 778 C CA . ARG A 1 105 ? 7.544 16.181 13.332 1.00 82.56 105 ARG A CA 1
ATOM 779 C C . ARG A 1 105 ? 7.906 16.242 11.858 1.00 82.56 105 ARG A C 1
ATOM 781 O O . ARG A 1 105 ? 8.371 15.236 11.333 1.00 82.56 105 ARG A O 1
ATOM 788 N N . ALA A 1 106 ? 7.764 17.403 11.219 1.00 83.81 106 ALA A N 1
ATOM 789 C CA . ALA A 1 106 ? 8.168 17.591 9.828 1.00 83.81 106 ALA A CA 1
ATOM 790 C C . ALA A 1 106 ? 9.656 17.250 9.631 1.00 83.81 106 ALA A C 1
ATOM 792 O O . ALA A 1 106 ? 9.999 16.495 8.724 1.00 83.81 106 ALA A O 1
ATOM 793 N N . GLY A 1 107 ? 10.525 17.705 10.542 1.00 87.56 107 GLY A N 1
ATOM 794 C CA . GLY A 1 107 ? 11.945 17.345 10.540 1.00 87.56 107 GLY A CA 1
ATOM 795 C C . GLY A 1 107 ? 12.188 15.837 10.677 1.00 87.56 107 GLY A C 1
ATOM 796 O O . GLY A 1 107 ? 12.974 15.270 9.920 1.00 87.56 107 GLY A O 1
ATOM 797 N N . LYS A 1 108 ? 11.480 15.154 11.589 1.00 85.00 108 LYS A N 1
ATOM 798 C CA . LYS A 1 108 ? 11.574 13.688 11.740 1.00 85.00 108 LYS A CA 1
ATOM 799 C C . LYS A 1 108 ? 11.126 12.942 10.481 1.00 85.00 108 LYS A C 1
ATOM 801 O O . LYS A 1 108 ? 11.802 12.003 10.075 1.00 85.00 108 LYS A O 1
ATOM 806 N N . VAL A 1 109 ? 10.026 13.367 9.855 1.00 82.38 109 VAL A N 1
ATOM 807 C CA . VAL A 1 109 ? 9.532 12.780 8.597 1.00 82.38 109 VAL A CA 1
ATOM 808 C C . VAL A 1 109 ? 10.543 12.994 7.472 1.00 82.38 109 VAL A C 1
ATOM 810 O O . VAL A 1 109 ? 10.834 12.054 6.740 1.00 82.38 109 VAL A O 1
ATOM 813 N N . TYR A 1 110 ? 11.142 14.182 7.370 1.00 85.12 110 TYR A N 1
ATOM 81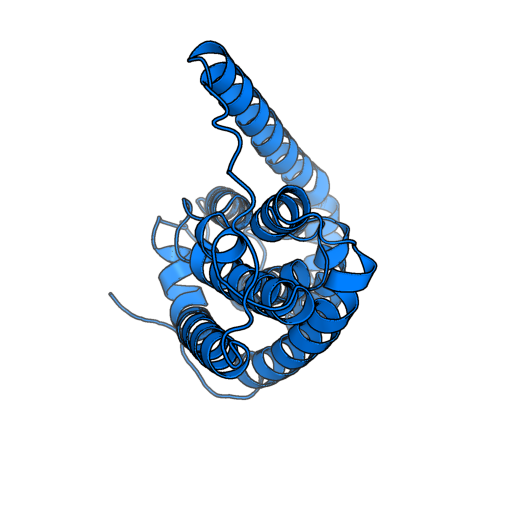4 C CA . TYR A 1 110 ? 12.183 14.455 6.379 1.00 85.12 110 TYR A CA 1
ATOM 815 C C . TYR A 1 110 ? 13.396 13.529 6.545 1.00 85.12 110 TYR A C 1
ATOM 817 O O . TYR A 1 110 ? 13.814 12.888 5.582 1.00 85.12 110 TYR A O 1
ATOM 825 N N . VAL A 1 111 ? 13.934 13.404 7.766 1.00 88.44 111 VAL A N 1
ATOM 826 C CA . VAL A 1 111 ? 15.068 12.505 8.050 1.00 88.44 111 VAL A CA 1
ATOM 827 C C . VAL A 1 111 ? 14.708 11.051 7.747 1.00 88.44 111 VAL A C 1
ATOM 829 O O . VAL A 1 111 ? 15.526 10.326 7.188 1.00 88.44 111 VAL A O 1
ATOM 832 N N . PHE A 1 112 ? 13.482 10.633 8.063 1.00 84.06 112 PHE A N 1
ATOM 833 C CA . PHE A 1 112 ? 12.984 9.299 7.742 1.00 84.06 112 PHE A CA 1
ATOM 834 C C . PHE A 1 112 ? 12.941 9.043 6.228 1.00 84.06 112 PHE A C 1
ATOM 836 O O . PHE A 1 112 ? 13.523 8.068 5.761 1.00 84.06 112 PHE A O 1
ATOM 843 N N . VAL A 1 113 ? 12.329 9.939 5.445 1.00 81.69 113 VAL A N 1
ATOM 844 C CA . VAL A 1 113 ? 12.276 9.819 3.977 1.00 81.69 113 VAL A CA 1
ATOM 845 C C . VAL A 1 113 ? 13.686 9.834 3.380 1.00 81.69 113 VAL A C 1
ATOM 847 O O . VAL A 1 113 ? 13.994 9.018 2.515 1.00 81.69 113 VAL A O 1
ATOM 850 N N . MET A 1 114 ? 14.575 10.698 3.878 1.00 85.56 114 MET A N 1
ATOM 851 C CA . MET A 1 114 ? 15.977 10.739 3.456 1.00 85.56 114 MET A CA 1
ATOM 852 C C . MET A 1 114 ? 16.697 9.412 3.740 1.00 85.56 114 MET A C 1
ATOM 854 O O . MET A 1 114 ? 17.404 8.901 2.873 1.00 85.56 114 MET A O 1
ATOM 858 N N . ALA A 1 115 ? 16.502 8.826 4.925 1.00 88.00 115 ALA A N 1
ATOM 859 C CA . ALA A 1 115 ? 17.078 7.532 5.282 1.00 88.00 115 ALA A CA 1
ATOM 860 C C . ALA A 1 115 ? 16.557 6.404 4.380 1.00 88.00 115 ALA A C 1
ATOM 862 O O . ALA A 1 115 ? 17.346 5.570 3.940 1.00 88.00 115 ALA A O 1
ATOM 863 N N . LEU A 1 116 ? 15.262 6.406 4.045 1.00 86.25 116 LEU A N 1
ATOM 864 C CA . LEU A 1 116 ? 14.687 5.448 3.100 1.00 86.25 116 LEU A CA 1
ATOM 865 C C . LEU A 1 116 ? 15.271 5.610 1.692 1.00 86.25 116 LEU A C 1
ATOM 867 O O . LEU A 1 116 ? 15.631 4.621 1.060 1.00 86.25 116 LEU A O 1
ATOM 871 N N . LEU A 1 117 ? 15.442 6.840 1.205 1.00 83.38 117 LEU A N 1
ATOM 872 C CA . LEU A 1 117 ? 16.079 7.077 -0.093 1.00 83.38 117 LEU A CA 1
ATOM 873 C C . LEU A 1 117 ? 17.535 6.586 -0.114 1.00 83.38 117 LEU A C 1
ATOM 875 O O . LEU A 1 117 ? 17.951 5.945 -1.081 1.00 83.38 117 LEU A O 1
ATOM 879 N N . LEU A 1 118 ? 18.292 6.821 0.963 1.00 86.25 118 LEU A N 1
ATOM 880 C CA . LEU A 1 118 ? 19.661 6.314 1.111 1.00 86.25 118 LEU A CA 1
ATOM 881 C C . LEU A 1 118 ? 19.708 4.785 1.184 1.00 86.25 118 LEU A C 1
ATOM 883 O O . LEU A 1 118 ? 20.547 4.178 0.520 1.00 86.25 118 LEU A O 1
ATOM 887 N N . LEU A 1 119 ? 18.789 4.161 1.928 1.00 86.62 119 LEU A N 1
ATOM 888 C CA . LEU A 1 119 ? 18.621 2.708 1.956 1.00 86.62 119 LEU A CA 1
ATOM 889 C C . LEU A 1 119 ? 18.388 2.181 0.537 1.00 86.62 119 LEU A C 1
ATOM 891 O O . LEU A 1 119 ? 19.090 1.279 0.093 1.00 86.62 119 LEU A O 1
ATOM 895 N N . GLY A 1 120 ? 17.476 2.801 -0.212 1.00 80.00 120 GLY A N 1
ATOM 896 C CA . GLY A 1 120 ? 17.209 2.436 -1.599 1.00 80.00 120 GLY A CA 1
ATOM 897 C C . GLY A 1 120 ? 18.410 2.587 -2.531 1.00 80.00 120 GLY A C 1
ATOM 898 O O . GLY A 1 120 ? 18.571 1.783 -3.448 1.00 80.00 120 GLY A O 1
ATOM 899 N N . GLY A 1 121 ? 19.272 3.577 -2.286 1.00 80.81 121 GLY A N 1
ATOM 900 C CA . GLY A 1 121 ? 20.559 3.716 -2.968 1.00 80.81 121 GLY A CA 1
ATOM 901 C C . GLY A 1 121 ? 21.540 2.594 -2.610 1.00 80.81 121 GLY A C 1
ATOM 902 O O . GLY A 1 121 ? 22.150 2.006 -3.502 1.00 80.81 121 GLY A O 1
ATOM 903 N N . GLY A 1 122 ? 21.649 2.244 -1.324 1.00 80.56 122 GLY A N 1
ATOM 904 C CA . GLY A 1 122 ? 22.501 1.152 -0.837 1.00 80.56 122 GLY A CA 1
ATOM 905 C C . GLY A 1 122 ? 22.071 -0.233 -1.333 1.00 80.56 122 GLY A C 1
ATOM 906 O O . GLY A 1 122 ? 22.911 -1.105 -1.543 1.00 80.56 122 GLY A O 1
ATOM 907 N N . MET A 1 123 ? 20.778 -0.417 -1.604 1.00 81.62 123 MET A N 1
ATOM 908 C CA . MET A 1 123 ? 20.218 -1.670 -2.119 1.00 81.62 123 MET A CA 1
ATOM 909 C C . MET A 1 123 ? 20.419 -1.864 -3.628 1.00 81.62 123 MET A C 1
ATOM 911 O O . MET A 1 123 ? 20.147 -2.952 -4.131 1.00 81.62 123 MET A O 1
ATOM 915 N N . LYS A 1 124 ? 20.951 -0.872 -4.359 1.00 75.38 124 LYS A N 1
ATOM 916 C CA . LYS A 1 124 ? 21.112 -0.930 -5.824 1.00 75.38 124 LYS A CA 1
ATOM 917 C C . LYS A 1 124 ? 21.852 -2.183 -6.310 1.00 75.38 124 LYS A C 1
ATOM 919 O O . LYS A 1 124 ? 21.399 -2.823 -7.250 1.00 75.38 124 LYS A O 1
ATOM 924 N N . ILE A 1 125 ? 22.929 -2.589 -5.627 1.00 73.69 125 ILE A N 1
ATOM 925 C CA . ILE A 1 125 ? 23.678 -3.814 -5.969 1.00 73.69 125 ILE A CA 1
ATOM 926 C C . ILE A 1 125 ? 22.810 -5.075 -5.824 1.00 73.69 125 ILE A C 1
ATOM 928 O O . ILE A 1 125 ? 22.918 -5.995 -6.635 1.00 73.69 125 ILE A O 1
ATOM 932 N N . LEU A 1 126 ? 21.946 -5.133 -4.805 1.00 73.75 126 LEU A N 1
ATOM 933 C CA . LEU A 1 126 ? 21.039 -6.262 -4.603 1.00 73.75 126 LEU A CA 1
ATOM 934 C C . LEU A 1 126 ? 19.923 -6.267 -5.656 1.00 73.75 126 LEU A C 1
ATOM 936 O O . LEU A 1 126 ? 19.6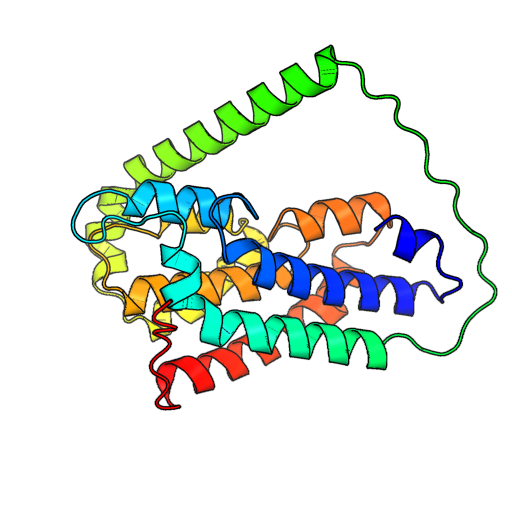01 -7.323 -6.198 1.00 73.75 126 LEU A O 1
ATOM 940 N N . ILE A 1 127 ? 19.372 -5.093 -5.973 1.00 74.44 127 ILE A N 1
ATOM 941 C CA . ILE A 1 127 ? 18.312 -4.944 -6.973 1.00 74.44 127 ILE A CA 1
ATOM 942 C C . ILE A 1 127 ? 18.809 -5.389 -8.350 1.00 74.44 127 ILE A C 1
ATOM 944 O O . ILE A 1 127 ? 18.201 -6.263 -8.969 1.00 74.44 127 ILE A O 1
ATOM 948 N N . ASP A 1 128 ? 19.940 -4.837 -8.796 1.00 72.56 128 ASP A N 1
ATOM 949 C CA . ASP A 1 128 ? 20.474 -5.089 -10.135 1.00 72.56 128 ASP A CA 1
ATOM 950 C C . ASP A 1 128 ? 20.890 -6.559 -10.316 1.00 72.56 128 ASP A C 1
ATOM 952 O O . ASP A 1 128 ? 20.748 -7.117 -11.403 1.00 72.56 128 ASP A O 1
ATOM 956 N N . LYS A 1 129 ? 21.366 -7.216 -9.247 1.00 72.25 129 LYS A N 1
ATOM 957 C CA . LYS A 1 129 ? 21.815 -8.614 -9.301 1.00 72.25 129 LYS A CA 1
ATOM 958 C C . LYS A 1 129 ? 20.689 -9.634 -9.139 1.00 72.25 129 LYS A C 1
ATOM 960 O O . LYS A 1 129 ? 20.769 -10.701 -9.742 1.00 72.25 129 LYS A O 1
ATOM 965 N N . TYR A 1 130 ? 19.682 -9.347 -8.315 1.00 76.56 130 TYR A N 1
ATOM 966 C CA . TYR A 1 130 ? 18.661 -10.332 -7.952 1.00 76.56 130 TYR A CA 1
ATOM 967 C C . TYR A 1 130 ? 17.272 -9.940 -8.449 1.00 76.56 130 TYR A C 1
ATOM 969 O O . TYR A 1 130 ? 16.664 -10.729 -9.166 1.00 76.56 130 TYR A O 1
ATOM 977 N N . LEU A 1 131 ? 16.777 -8.735 -8.149 1.00 77.69 131 LEU A N 1
ATOM 978 C CA . LEU A 1 131 ? 15.386 -8.373 -8.450 1.00 77.69 131 LEU A CA 1
ATOM 979 C C . LEU A 1 131 ? 15.083 -8.219 -9.943 1.00 77.69 131 LEU A C 1
ATOM 981 O O . LEU A 1 131 ? 13.987 -8.579 -10.362 1.00 77.69 131 LEU A O 1
ATOM 985 N N . LEU A 1 132 ? 16.021 -7.734 -10.762 1.00 80.38 132 LEU A N 1
ATOM 986 C CA . LEU A 1 132 ? 15.762 -7.553 -12.201 1.00 80.38 132 LEU A CA 1
ATOM 987 C C . LEU A 1 132 ? 15.455 -8.867 -12.927 1.00 80.38 132 LEU A C 1
ATOM 989 O O . LEU A 1 132 ? 14.693 -8.875 -13.891 1.00 80.38 132 LEU A O 1
ATOM 993 N N . THR A 1 133 ? 16.013 -9.977 -12.441 1.00 82.94 133 THR A N 1
ATOM 994 C CA . THR A 1 133 ? 15.779 -11.316 -13.003 1.00 82.94 133 THR A CA 1
ATOM 995 C C . THR A 1 133 ? 14.469 -11.947 -12.538 1.00 82.94 133 THR A C 1
ATOM 997 O O . THR A 1 133 ? 14.047 -12.962 -13.091 1.00 82.94 133 THR A O 1
ATOM 1000 N N . VAL A 1 134 ? 13.812 -11.357 -11.533 1.00 86.56 134 VAL A N 1
ATOM 1001 C CA . VAL A 1 134 ? 12.582 -11.896 -10.960 1.00 86.56 134 VAL A CA 1
ATOM 1002 C C . VAL A 1 134 ? 11.385 -11.467 -11.820 1.00 86.56 134 VAL A C 1
ATOM 1004 O O . VAL A 1 134 ? 11.172 -10.269 -12.041 1.00 86.56 134 VAL A O 1
ATOM 1007 N N . PRO A 1 135 ? 10.568 -12.424 -12.298 1.00 91.75 135 PRO A N 1
ATOM 1008 C CA . PRO A 1 135 ? 9.343 -12.122 -13.025 1.00 91.75 135 PRO A CA 1
ATOM 1009 C C . PRO A 1 135 ? 8.369 -11.270 -12.191 1.00 91.75 135 PRO A C 1
ATOM 1011 O O . PRO A 1 135 ? 8.261 -11.492 -10.979 1.00 91.75 135 PRO A O 1
ATOM 1014 N N . PRO A 1 136 ? 7.587 -10.365 -12.815 1.00 93.25 136 PRO A N 1
ATOM 1015 C CA . PRO A 1 136 ? 6.605 -9.532 -12.113 1.00 93.25 136 PRO A CA 1
ATOM 1016 C C . PRO A 1 136 ? 5.641 -10.328 -11.218 1.00 93.25 136 PRO A C 1
ATOM 1018 O O . PRO A 1 136 ? 5.246 -9.865 -10.152 1.00 93.25 136 PRO A O 1
ATOM 1021 N N . GLN A 1 137 ? 5.280 -11.545 -11.634 1.00 94.25 137 GLN A N 1
ATOM 1022 C CA . GLN A 1 137 ? 4.393 -12.444 -10.897 1.00 94.25 137 GLN A CA 1
ATOM 1023 C C . GLN A 1 137 ? 4.966 -12.832 -9.535 1.00 94.25 137 GLN A C 1
ATOM 1025 O O . GLN A 1 137 ? 4.216 -12.967 -8.575 1.00 94.25 137 GLN A O 1
ATOM 1030 N N . ILE A 1 138 ? 6.281 -13.044 -9.454 1.00 93.31 138 ILE A N 1
ATOM 1031 C CA . ILE A 1 138 ? 6.942 -13.434 -8.209 1.00 93.31 138 ILE A CA 1
ATOM 1032 C C . ILE A 1 138 ? 7.110 -12.206 -7.315 1.00 93.31 138 ILE A C 1
ATOM 1034 O O . ILE A 1 138 ? 6.796 -12.297 -6.131 1.00 93.31 138 ILE A O 1
ATOM 1038 N N . LEU A 1 139 ? 7.516 -11.058 -7.878 1.00 92.62 139 LEU A N 1
ATOM 1039 C CA . LEU A 1 139 ? 7.620 -9.792 -7.135 1.00 92.62 139 LEU A CA 1
ATOM 1040 C C . LEU A 1 139 ? 6.302 -9.455 -6.428 1.00 92.62 139 LEU A C 1
ATOM 1042 O O . LEU A 1 139 ? 6.287 -9.186 -5.230 1.00 92.62 139 LEU A O 1
ATOM 1046 N N . TYR A 1 140 ? 5.183 -9.599 -7.144 1.00 96.00 140 TYR A N 1
ATOM 1047 C CA . TYR A 1 140 ? 3.841 -9.401 -6.603 1.00 96.00 140 TYR A CA 1
ATOM 1048 C C . TYR A 1 140 ? 3.597 -10.162 -5.288 1.00 96.00 140 TYR A C 1
ATOM 1050 O O . TYR A 1 140 ? 3.132 -9.579 -4.312 1.00 96.00 140 TYR A O 1
ATOM 1058 N N . TRP A 1 141 ? 3.921 -11.459 -5.246 1.00 96.12 141 TRP A N 1
ATOM 1059 C CA . TRP A 1 141 ? 3.676 -12.309 -4.075 1.00 96.12 141 TRP A CA 1
ATOM 1060 C C . TRP A 1 141 ? 4.735 -12.159 -2.985 1.00 96.12 141 TRP A C 1
ATOM 1062 O O . TRP A 1 141 ? 4.400 -12.192 -1.802 1.00 96.12 141 TRP A O 1
ATOM 1072 N N . VAL A 1 142 ? 6.004 -11.973 -3.356 1.00 93.00 142 VAL A N 1
ATOM 1073 C CA . VAL A 1 142 ? 7.086 -11.711 -2.392 1.00 93.00 142 VAL A CA 1
ATOM 1074 C C . VAL A 1 142 ? 6.784 -10.454 -1.577 1.00 93.00 142 VAL A C 1
ATOM 1076 O O . VAL A 1 142 ? 7.074 -10.403 -0.381 1.00 93.00 142 VAL A O 1
ATOM 1079 N N . ASN A 1 143 ? 6.083 -9.492 -2.173 1.00 95.00 143 ASN A N 1
ATOM 1080 C CA . ASN A 1 143 ? 5.673 -8.267 -1.505 1.00 95.00 143 ASN A CA 1
ATOM 1081 C C . ASN A 1 143 ? 4.644 -8.436 -0.388 1.00 95.00 143 ASN A C 1
ATOM 1083 O O . ASN A 1 143 ? 4.431 -7.486 0.358 1.00 95.00 143 ASN A O 1
ATOM 1087 N N . MET A 1 144 ? 4.143 -9.649 -0.125 1.00 94.31 144 MET A N 1
ATOM 1088 C CA . MET A 1 144 ? 3.493 -9.967 1.156 1.00 94.31 144 MET A CA 1
ATOM 1089 C C . MET A 1 144 ? 4.364 -9.634 2.377 1.00 94.31 144 MET A C 1
ATOM 1091 O O . MET A 1 144 ? 3.837 -9.334 3.448 1.00 94.31 144 MET A O 1
ATOM 1095 N N . VAL A 1 145 ? 5.694 -9.635 2.225 1.00 91.88 145 VAL A N 1
ATOM 1096 C CA . VAL A 1 145 ? 6.641 -9.228 3.275 1.00 91.88 145 VAL A CA 1
ATOM 1097 C C . VAL A 1 145 ? 6.384 -7.792 3.763 1.00 91.88 145 VAL A C 1
ATOM 1099 O O . VAL A 1 145 ? 6.650 -7.482 4.929 1.00 91.88 145 VAL A O 1
ATOM 1102 N N . SER A 1 146 ? 5.803 -6.921 2.930 1.00 93.69 146 SER A N 1
ATOM 1103 C CA . SER A 1 146 ? 5.502 -5.538 3.309 1.00 93.69 146 SER A CA 1
ATOM 1104 C C . SER A 1 146 ? 4.467 -5.419 4.427 1.00 93.69 146 SER A C 1
ATOM 1106 O O . SER A 1 146 ? 4.490 -4.440 5.169 1.00 93.69 146 SER A O 1
ATOM 1108 N N . ALA A 1 147 ? 3.642 -6.452 4.643 1.00 92.56 147 ALA A N 1
ATOM 1109 C CA . ALA A 1 147 ? 2.750 -6.529 5.796 1.00 92.56 147 ALA A CA 1
ATOM 1110 C C . ALA A 1 147 ? 3.516 -6.402 7.131 1.00 92.56 147 ALA A C 1
ATOM 1112 O O . ALA A 1 147 ? 2.969 -5.928 8.124 1.00 92.56 147 ALA A O 1
ATOM 1113 N N . ILE A 1 148 ? 4.787 -6.819 7.166 1.00 91.31 148 ILE A N 1
ATOM 1114 C CA . ILE A 1 148 ? 5.632 -6.791 8.366 1.00 91.31 148 ILE A CA 1
ATOM 1115 C C . ILE A 1 148 ? 6.630 -5.621 8.331 1.00 91.31 148 ILE A C 1
ATOM 1117 O O . ILE A 1 148 ? 6.914 -5.052 9.382 1.00 91.31 148 ILE A O 1
ATOM 1121 N N . LEU A 1 149 ? 7.165 -5.270 7.153 1.00 87.19 149 LEU A N 1
ATOM 1122 C CA . LEU A 1 149 ? 8.283 -4.318 7.003 1.00 87.19 149 LEU A CA 1
ATOM 1123 C C . LEU A 1 149 ? 7.901 -2.868 6.658 1.00 87.19 149 LEU A C 1
ATOM 1125 O O . LEU A 1 149 ? 8.792 -2.026 6.583 1.00 87.19 149 LEU A O 1
ATOM 1129 N N . ASP A 1 150 ? 6.615 -2.568 6.494 1.00 90.25 150 ASP A N 1
ATOM 1130 C CA . ASP A 1 150 ? 6.094 -1.314 5.934 1.00 90.25 150 ASP A CA 1
ATOM 1131 C C . ASP A 1 150 ? 6.358 -1.138 4.426 1.00 90.25 150 ASP A C 1
ATOM 1133 O O . ASP A 1 150 ? 7.439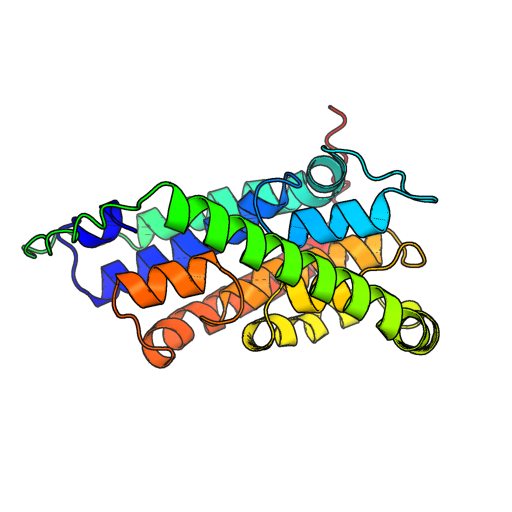 -1.382 3.876 1.00 90.25 150 ASP A O 1
ATOM 1137 N N . ASN A 1 151 ? 5.313 -0.679 3.748 1.00 93.56 151 ASN A N 1
ATOM 1138 C CA . ASN A 1 151 ? 5.256 -0.467 2.311 1.00 93.56 151 ASN A CA 1
ATOM 1139 C C . ASN A 1 151 ? 6.274 0.555 1.791 1.00 93.56 151 ASN A C 1
ATOM 1141 O O . ASN A 1 151 ? 6.856 0.350 0.722 1.00 93.56 151 ASN A O 1
ATOM 1145 N N . ALA A 1 152 ? 6.514 1.648 2.518 1.00 91.88 152 ALA A N 1
ATOM 1146 C CA . ALA A 1 152 ? 7.447 2.686 2.089 1.00 91.88 152 ALA A CA 1
ATOM 1147 C C . ALA A 1 152 ? 8.892 2.176 2.135 1.00 91.88 152 ALA A C 1
ATOM 1149 O O . ALA A 1 152 ? 9.672 2.442 1.217 1.00 91.88 152 ALA A O 1
ATOM 1150 N N . THR A 1 153 ? 9.223 1.380 3.155 1.00 90.62 153 THR A N 1
ATOM 1151 C CA . THR A 1 153 ? 10.527 0.718 3.278 1.00 90.62 153 THR A CA 1
ATOM 1152 C C . THR A 1 153 ? 10.772 -0.246 2.124 1.00 90.62 153 THR A C 1
ATOM 1154 O O . THR A 1 153 ? 11.814 -0.171 1.472 1.00 90.62 153 THR A O 1
ATOM 1157 N N . MET A 1 154 ? 9.804 -1.120 1.829 1.00 92.56 154 MET A N 1
ATOM 1158 C CA . MET A 1 154 ? 9.924 -2.066 0.717 1.00 92.56 154 MET A CA 1
ATOM 1159 C C . MET A 1 154 ? 10.023 -1.346 -0.629 1.00 92.56 154 MET A C 1
ATOM 1161 O O . MET A 1 154 ? 10.905 -1.657 -1.419 1.00 92.56 154 MET A O 1
ATOM 1165 N N . THR A 1 155 ? 9.219 -0.305 -0.853 1.00 93.62 155 THR A N 1
ATOM 1166 C CA . THR A 1 155 ? 9.298 0.524 -2.070 1.00 93.62 155 THR A CA 1
ATOM 1167 C C . THR A 1 155 ? 10.680 1.140 -2.238 1.00 93.62 155 THR A C 1
ATOM 1169 O O . THR A 1 155 ? 11.261 1.108 -3.324 1.00 93.62 155 THR A O 1
ATOM 1172 N N . ALA A 1 156 ? 11.235 1.679 -1.152 1.00 90.81 156 ALA A N 1
ATOM 1173 C CA . ALA A 1 156 ? 12.578 2.224 -1.160 1.00 90.81 156 ALA A CA 1
ATOM 1174 C C . ALA A 1 156 ? 13.622 1.149 -1.487 1.00 90.81 156 ALA A C 1
ATOM 1176 O O . ALA A 1 156 ? 14.539 1.427 -2.255 1.00 90.81 156 ALA A O 1
ATOM 1177 N N . ALA A 1 157 ? 13.475 -0.066 -0.960 1.00 89.00 157 ALA A N 1
ATOM 1178 C CA . ALA A 1 157 ? 14.420 -1.161 -1.156 1.00 89.00 157 ALA A CA 1
ATOM 1179 C C . ALA A 1 157 ? 14.312 -1.862 -2.523 1.00 89.00 157 ALA A C 1
ATOM 1181 O O . ALA A 1 157 ? 15.322 -2.356 -3.013 1.00 89.00 157 ALA A O 1
ATOM 1182 N N . GLU A 1 158 ? 13.127 -1.915 -3.133 1.00 90.00 158 GLU A N 1
ATOM 1183 C CA . GLU A 1 158 ? 12.846 -2.728 -4.325 1.00 90.00 158 GLU A CA 1
ATOM 1184 C C . GLU A 1 158 ? 12.744 -1.910 -5.616 1.00 90.00 158 GLU A C 1
ATOM 1186 O O . GLU A 1 158 ? 13.304 -2.310 -6.636 1.00 90.00 158 GLU A O 1
ATOM 1191 N N . ILE A 1 159 ? 12.043 -0.771 -5.602 1.00 92.12 159 ILE A N 1
ATOM 1192 C CA . ILE A 1 159 ? 11.716 -0.055 -6.842 1.00 92.12 159 ILE A CA 1
ATOM 1193 C C . ILE A 1 159 ? 12.972 0.588 -7.420 1.00 92.12 159 ILE A C 1
ATOM 1195 O O . ILE A 1 159 ? 13.652 1.354 -6.739 1.00 92.12 159 ILE A O 1
ATOM 1199 N N . ALA A 1 160 ? 13.264 0.334 -8.694 1.00 90.38 160 ALA A N 1
ATOM 1200 C CA . ALA A 1 160 ? 14.392 0.946 -9.388 1.00 90.38 160 ALA A CA 1
ATOM 1201 C C . ALA A 1 160 ? 14.052 1.325 -10.838 1.00 90.38 160 ALA A C 1
ATOM 1203 O O . ALA A 1 160 ? 13.239 0.647 -11.467 1.00 90.38 160 ALA A O 1
ATOM 1204 N N . PRO A 1 161 ? 14.716 2.350 -11.412 1.00 89.94 161 PRO A N 1
ATOM 1205 C CA . PRO A 1 161 ? 14.518 2.751 -12.811 1.00 89.94 161 PRO A CA 1
ATOM 1206 C C . PRO A 1 161 ? 14.875 1.671 -13.839 1.00 89.94 161 PRO A C 1
ATOM 1208 O O . PRO A 1 161 ? 14.431 1.744 -14.978 1.00 89.94 161 PRO A O 1
ATOM 1211 N N . SER A 1 162 ? 15.700 0.691 -13.457 1.00 89.50 162 SER A N 1
ATOM 1212 C CA . SER A 1 162 ? 16.106 -0.435 -14.305 1.00 89.50 162 SER A CA 1
ATOM 1213 C C . SER A 1 162 ? 15.017 -1.503 -14.458 1.00 89.50 162 SER A C 1
ATOM 1215 O O . SER A 1 162 ? 15.115 -2.343 -15.350 1.00 89.50 162 SER A O 1
ATOM 1217 N N . MET A 1 163 ? 13.978 -1.481 -13.618 1.00 90.88 163 MET A N 1
ATOM 1218 C CA . MET A 1 163 ? 12.838 -2.390 -13.724 1.00 90.88 163 MET A CA 1
ATOM 1219 C C . MET A 1 163 ? 11.938 -2.013 -14.894 1.00 90.88 163 MET A C 1
ATOM 1221 O O . MET A 1 163 ? 11.832 -0.840 -15.234 1.00 90.88 163 MET A O 1
ATOM 1225 N N . SER A 1 164 ? 11.237 -2.989 -15.470 1.00 92.19 164 SER A N 1
ATOM 1226 C CA . SER A 1 164 ? 10.171 -2.734 -16.449 1.00 92.19 164 SER A CA 1
ATOM 1227 C C . SER A 1 164 ? 8.912 -2.160 -15.788 1.00 92.19 164 SER A C 1
ATOM 1229 O O . SER A 1 164 ? 8.651 -2.414 -14.610 1.00 92.19 164 SER A O 1
ATOM 1231 N N . ILE A 1 165 ? 8.070 -1.462 -16.559 1.00 91.56 165 ILE A N 1
ATOM 1232 C CA . ILE A 1 165 ? 6.808 -0.916 -16.035 1.00 91.56 165 ILE A CA 1
ATOM 1233 C C . ILE A 1 165 ? 5.912 -2.009 -15.437 1.00 91.56 165 ILE A C 1
ATOM 1235 O O . ILE A 1 165 ? 5.298 -1.802 -14.400 1.00 91.56 165 ILE A O 1
ATOM 1239 N N . SER A 1 166 ? 5.905 -3.212 -16.022 1.00 91.69 166 SER A N 1
ATOM 1240 C CA . SER A 1 166 ? 5.137 -4.341 -15.491 1.00 91.69 166 SER A CA 1
ATOM 1241 C C . SER A 1 166 ? 5.663 -4.822 -14.137 1.00 91.69 166 SER A C 1
ATOM 1243 O O . SER A 1 166 ? 4.850 -5.134 -13.270 1.00 91.69 166 SER A O 1
ATOM 1245 N N . GLN A 1 167 ? 6.986 -4.855 -13.932 1.00 93.56 167 GLN A N 1
ATOM 1246 C CA . GLN A 1 167 ? 7.577 -5.182 -12.628 1.00 93.56 167 GLN A CA 1
ATOM 1247 C C . GLN A 1 167 ? 7.232 -4.112 -11.592 1.00 93.56 167 GLN A C 1
ATOM 1249 O O . GLN A 1 167 ? 6.795 -4.461 -10.503 1.00 93.56 167 GLN A O 1
ATOM 1254 N N . ILE A 1 168 ? 7.356 -2.829 -11.950 1.00 94.44 168 ILE A N 1
ATOM 1255 C CA . ILE A 1 168 ? 7.027 -1.704 -11.063 1.00 94.44 168 ILE A CA 1
ATOM 1256 C C . ILE A 1 168 ? 5.550 -1.759 -10.664 1.00 94.44 168 ILE A C 1
ATOM 1258 O O . ILE A 1 168 ? 5.232 -1.734 -9.479 1.00 94.44 168 ILE A O 1
ATOM 1262 N N . THR A 1 169 ? 4.640 -1.885 -11.630 1.00 94.19 169 THR A N 1
ATOM 1263 C CA . THR A 1 169 ? 3.201 -1.956 -11.363 1.00 94.19 169 THR A CA 1
ATOM 1264 C C . THR A 1 169 ? 2.842 -3.181 -10.522 1.00 94.19 169 THR A C 1
ATOM 1266 O O . THR A 1 169 ? 2.109 -3.044 -9.546 1.00 94.19 169 THR A O 1
ATOM 1269 N N . ALA A 1 170 ? 3.381 -4.362 -10.842 1.00 94.88 170 ALA A N 1
ATOM 1270 C CA . ALA A 1 170 ? 3.142 -5.570 -10.054 1.00 94.88 170 ALA A CA 1
ATOM 1271 C C . ALA A 1 170 ? 3.660 -5.426 -8.617 1.00 94.88 170 ALA A C 1
ATOM 1273 O O . ALA A 1 170 ? 2.940 -5.751 -7.672 1.00 94.88 170 ALA A O 1
ATOM 1274 N N . ALA A 1 171 ? 4.874 -4.899 -8.448 1.00 95.62 171 ALA A N 1
ATOM 1275 C CA . ALA A 1 171 ? 5.460 -4.663 -7.139 1.00 95.62 171 ALA A CA 1
ATOM 1276 C C . ALA A 1 171 ? 4.591 -3.702 -6.321 1.00 95.62 171 ALA A C 1
ATOM 1278 O O . ALA A 1 171 ? 4.182 -4.053 -5.218 1.00 95.62 171 ALA A O 1
ATOM 1279 N N . LEU A 1 172 ? 4.224 -2.544 -6.883 1.00 95.81 172 LEU A N 1
ATOM 1280 C CA . LEU A 1 172 ? 3.405 -1.536 -6.204 1.00 95.81 172 LEU A CA 1
ATOM 1281 C C . LEU A 1 172 ? 2.021 -2.070 -5.815 1.00 95.81 172 LEU A C 1
ATOM 1283 O O . LEU A 1 172 ? 1.622 -1.898 -4.669 1.00 95.81 172 LEU A O 1
ATOM 1287 N N . ILE A 1 173 ? 1.300 -2.763 -6.708 1.00 95.38 173 ILE A N 1
ATOM 1288 C CA . ILE A 1 173 ? -0.004 -3.361 -6.359 1.00 95.38 173 ILE A CA 1
ATOM 1289 C C . ILE A 1 173 ? 0.164 -4.394 -5.236 1.00 95.38 173 ILE A C 1
ATOM 1291 O O . ILE A 1 173 ? -0.633 -4.412 -4.295 1.00 95.38 173 ILE A O 1
ATOM 1295 N N . GLY A 1 174 ? 1.206 -5.228 -5.309 1.00 96.00 174 GLY A N 1
ATOM 1296 C CA . GLY A 1 174 ? 1.516 -6.208 -4.271 1.00 96.00 174 GLY A CA 1
ATOM 1297 C C . GLY A 1 174 ? 1.747 -5.548 -2.913 1.00 96.00 174 GLY A C 1
ATOM 1298 O O . GLY A 1 174 ? 1.087 -5.912 -1.942 1.00 96.00 174 GLY A O 1
ATOM 1299 N N . LEU A 1 175 ? 2.604 -4.523 -2.867 1.00 96.19 175 LEU A N 1
ATOM 1300 C CA . LEU A 1 175 ? 2.902 -3.749 -1.659 1.00 96.19 175 LEU A CA 1
ATOM 1301 C C . LEU A 1 175 ? 1.637 -3.112 -1.079 1.00 96.19 175 LEU A C 1
ATOM 1303 O O . LEU A 1 175 ? 1.348 -3.285 0.102 1.00 96.19 175 LEU A O 1
ATOM 1307 N N . LEU A 1 176 ? 0.840 -2.418 -1.894 1.00 94.94 176 LEU A N 1
ATOM 1308 C CA . LEU A 1 176 ? -0.369 -1.722 -1.438 1.00 94.94 176 LEU A CA 1
ATOM 1309 C C . LEU A 1 176 ? -1.360 -2.656 -0.741 1.00 94.94 176 LEU A C 1
ATOM 1311 O O . LEU A 1 176 ? -1.865 -2.334 0.335 1.00 94.94 176 LEU A O 1
ATOM 1315 N N . ILE A 1 177 ? -1.617 -3.824 -1.334 1.00 96.50 177 ILE A N 1
ATOM 1316 C CA . ILE A 1 177 ? -2.578 -4.786 -0.790 1.00 96.50 177 ILE A CA 1
ATOM 1317 C C . ILE A 1 177 ? -1.986 -5.508 0.424 1.00 96.50 177 ILE A C 1
ATOM 1319 O O . ILE A 1 177 ? -2.645 -5.611 1.461 1.00 96.50 177 ILE A O 1
ATOM 1323 N N . ALA A 1 178 ? -0.742 -5.980 0.326 1.00 96.56 178 ALA A N 1
ATOM 1324 C CA . ALA A 1 178 ? -0.064 -6.677 1.414 1.00 96.56 178 ALA A CA 1
ATOM 1325 C C . ALA A 1 178 ? 0.090 -5.804 2.664 1.00 96.56 178 ALA A C 1
ATOM 1327 O O . ALA A 1 178 ? -0.196 -6.256 3.773 1.00 96.56 178 ALA A O 1
ATOM 1328 N N . GLY A 1 179 ? 0.446 -4.529 2.495 1.00 94.00 179 GLY A N 1
ATOM 1329 C CA . GLY A 1 179 ? 0.580 -3.580 3.599 1.00 94.00 179 GLY A CA 1
ATOM 1330 C C . GLY A 1 179 ? -0.711 -3.368 4.392 1.00 94.00 179 GLY A C 1
ATOM 1331 O O . GLY A 1 179 ? -0.658 -3.011 5.565 1.00 94.00 179 GLY A O 1
ATOM 1332 N N . GLY A 1 180 ? -1.883 -3.642 3.810 1.00 94.50 180 GLY A N 1
ATOM 1333 C CA . GLY A 1 180 ? -3.164 -3.606 4.522 1.00 94.50 180 GLY A CA 1
ATOM 1334 C C . GLY A 1 180 ? -3.375 -4.765 5.513 1.00 94.50 180 GLY A C 1
ATOM 1335 O O . GLY A 1 180 ? -4.179 -4.652 6.443 1.00 94.50 180 GLY A O 1
ATOM 1336 N N . MET A 1 181 ? -2.655 -5.882 5.353 1.00 96.94 181 MET A N 1
ATOM 1337 C CA . MET A 1 181 ? -2.929 -7.127 6.084 1.00 96.94 181 MET A CA 1
ATOM 1338 C C . MET A 1 181 ? -2.632 -7.043 7.582 1.00 96.94 181 MET A C 1
ATOM 1340 O O . MET A 1 181 ? -3.304 -7.699 8.384 1.00 96.94 181 MET A O 1
ATOM 1344 N N . LEU A 1 182 ? -1.635 -6.247 7.966 1.00 96.44 182 LEU A N 1
ATOM 1345 C CA . LEU A 1 182 ? -1.156 -6.115 9.338 1.00 96.44 182 LEU A CA 1
ATOM 1346 C C . LEU A 1 182 ? -0.937 -4.644 9.703 1.00 96.44 182 LEU A C 1
ATOM 1348 O O . LEU A 1 182 ? -0.711 -3.793 8.844 1.00 96.44 182 LEU A O 1
ATOM 1352 N N . ILE A 1 183 ? -0.970 -4.356 11.007 1.00 93.88 183 ILE A N 1
ATOM 1353 C CA . ILE A 1 183 ? -0.833 -2.992 11.540 1.00 93.88 183 ILE A CA 1
ATOM 1354 C C . ILE A 1 183 ? 0.444 -2.285 11.053 1.00 93.88 183 ILE A C 1
ATOM 1356 O O . ILE A 1 183 ? 0.323 -1.141 10.631 1.00 93.88 183 ILE A O 1
ATOM 1360 N N . PRO A 1 184 ? 1.641 -2.906 11.077 1.00 92.31 184 PRO A N 1
ATOM 1361 C CA . PRO A 1 184 ? 2.873 -2.217 10.692 1.00 92.31 184 PRO A CA 1
ATOM 1362 C C . PRO A 1 184 ? 2.982 -1.908 9.197 1.00 92.31 184 PRO A C 1
ATOM 1364 O O . PRO A 1 184 ? 3.861 -1.147 8.819 1.00 92.31 184 PRO A O 1
ATOM 1367 N N . GLY A 1 185 ? 2.141 -2.509 8.349 1.00 90.38 185 GLY A N 1
ATOM 1368 C CA . GLY A 1 185 ? 2.339 -2.483 6.903 1.00 90.38 185 GLY A CA 1
ATOM 1369 C C . GLY A 1 185 ? 2.137 -1.115 6.244 1.00 90.38 185 GLY A C 1
ATOM 1370 O O . GLY A 1 185 ? 2.690 -0.888 5.169 1.00 90.38 185 GLY A O 1
ATOM 1371 N N . ASN A 1 186 ? 1.371 -0.206 6.862 1.00 92.00 186 ASN A N 1
ATOM 1372 C CA . ASN A 1 186 ? 1.255 1.183 6.413 1.00 92.00 186 ASN A CA 1
ATOM 1373 C C . ASN A 1 186 ? 0.818 2.148 7.536 1.00 92.00 186 ASN A C 1
ATOM 1375 O O . ASN A 1 186 ? 0.295 1.752 8.582 1.00 92.00 186 ASN A O 1
ATOM 1379 N N . ILE A 1 187 ? 0.982 3.452 7.293 1.00 90.31 187 ILE A N 1
ATOM 1380 C CA . ILE A 1 187 ? 0.660 4.517 8.258 1.00 90.31 187 ILE A CA 1
ATOM 1381 C C . ILE A 1 187 ? -0.832 4.560 8.653 1.00 90.31 187 ILE A C 1
ATOM 1383 O O . ILE A 1 187 ? -1.106 4.626 9.858 1.00 90.31 187 ILE A O 1
ATOM 1387 N N . PRO A 1 188 ? -1.814 4.523 7.723 1.00 92.25 188 PRO A N 1
ATOM 1388 C CA . PRO A 1 188 ? -3.233 4.489 8.087 1.00 92.25 188 PRO A CA 1
ATOM 1389 C C . PRO A 1 188 ? -3.591 3.380 9.083 1.00 92.25 188 PRO A C 1
ATOM 1391 O O . PRO A 1 188 ? -4.390 3.622 9.998 1.00 92.25 188 PRO A O 1
ATOM 1394 N N . ASN A 1 189 ? -2.985 2.197 8.943 1.00 94.50 1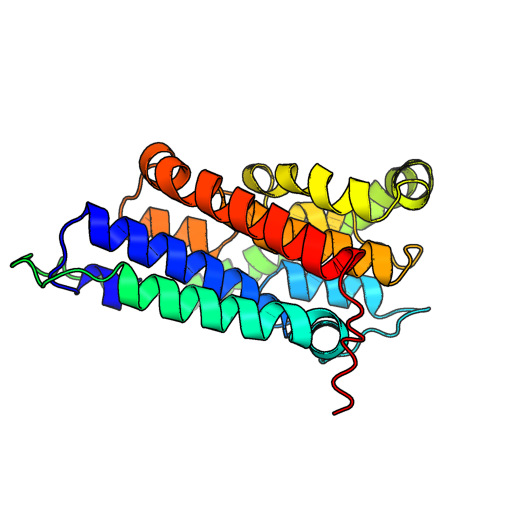89 ASN A N 1
ATOM 1395 C CA . ASN A 1 189 ? -3.188 1.074 9.850 1.00 94.50 189 ASN A CA 1
ATOM 1396 C C . ASN A 1 189 ? -2.650 1.384 11.251 1.00 94.50 189 ASN A C 1
ATOM 1398 O O . ASN A 1 189 ? -3.374 1.220 12.234 1.00 94.50 189 ASN A O 1
ATOM 1402 N N . ILE A 1 190 ? -1.413 1.887 11.344 1.00 91.19 190 ILE A N 1
ATOM 1403 C CA . ILE A 1 190 ? -0.764 2.257 12.612 1.00 91.19 190 ILE A CA 1
ATOM 1404 C C . ILE A 1 190 ? -1.604 3.294 13.366 1.00 91.19 190 ILE A C 1
ATOM 1406 O O . ILE A 1 190 ? -1.905 3.106 14.547 1.00 91.19 190 ILE A O 1
ATOM 1410 N N . ILE A 1 191 ? -2.024 4.368 12.687 1.00 90.81 191 ILE A N 1
ATOM 1411 C CA . ILE A 1 191 ? -2.805 5.451 13.305 1.00 90.81 191 ILE A CA 1
ATOM 1412 C C . ILE A 1 191 ? -4.164 4.934 13.777 1.00 90.81 191 ILE A C 1
ATOM 1414 O O . ILE A 1 191 ? -4.578 5.213 14.904 1.00 90.81 191 ILE A O 1
ATOM 1418 N N . SER A 1 192 ? -4.865 4.175 12.933 1.00 91.12 192 SER A N 1
ATOM 1419 C CA . SER A 1 192 ? -6.204 3.678 13.260 1.00 91.12 192 SER A CA 1
ATOM 1420 C C . SER A 1 192 ? -6.166 2.662 14.395 1.00 91.12 192 SER A C 1
ATOM 1422 O O . SER A 1 192 ? -6.994 2.737 15.301 1.00 91.12 192 SER A O 1
ATOM 1424 N N . ALA A 1 193 ? -5.185 1.756 14.396 1.00 91.69 193 ALA A N 1
ATOM 1425 C CA . ALA A 1 193 ? -5.012 0.787 15.467 1.00 91.69 193 ALA A CA 1
ATOM 1426 C C . ALA A 1 193 ? -4.646 1.453 16.797 1.00 91.69 193 ALA A C 1
ATOM 1428 O O . ALA A 1 193 ? -5.212 1.091 17.827 1.00 91.69 193 ALA A O 1
ATOM 1429 N N . ASN A 1 194 ? -3.758 2.453 16.777 1.00 89.00 194 ASN A N 1
ATOM 1430 C CA . ASN A 1 194 ? -3.370 3.192 17.975 1.00 89.00 194 ASN A CA 1
ATOM 1431 C C . ASN A 1 194 ? -4.559 3.962 18.573 1.00 89.00 194 ASN A C 1
ATOM 1433 O O . ASN A 1 194 ? -4.879 3.783 19.746 1.00 89.00 194 ASN A O 1
ATOM 1437 N N . LYS A 1 195 ? -5.272 4.742 17.751 1.00 86.62 195 LYS A N 1
ATOM 1438 C CA . LYS A 1 195 ? -6.390 5.579 18.211 1.00 86.62 195 LYS A CA 1
ATOM 1439 C C . LYS A 1 195 ? -7.630 4.790 18.642 1.00 86.62 195 LYS A C 1
ATOM 1441 O O . LYS A 1 195 ? -8.329 5.223 19.549 1.00 86.62 195 LYS A O 1
ATOM 1446 N N . LEU A 1 196 ? -7.927 3.655 18.003 1.00 86.44 196 LEU A N 1
ATOM 1447 C CA . LEU A 1 196 ? -9.088 2.813 18.342 1.00 86.44 196 LEU A CA 1
ATOM 1448 C C . LEU A 1 196 ? -8.737 1.672 19.320 1.00 86.44 196 LEU A C 1
ATOM 1450 O O . LEU A 1 196 ? -9.598 0.856 19.667 1.00 86.44 196 LEU A O 1
ATOM 1454 N N . GLY A 1 197 ? -7.473 1.590 19.753 1.00 88.56 197 GLY A N 1
ATOM 1455 C CA . GLY A 1 197 ? -6.977 0.539 20.640 1.00 88.56 197 GLY A CA 1
ATOM 1456 C C . GLY A 1 197 ? -7.163 -0.864 20.058 1.00 88.56 197 GLY A C 1
ATOM 1457 O O . GLY A 1 197 ? -7.632 -1.758 20.762 1.00 88.56 197 GLY A O 1
ATOM 1458 N N . ILE A 1 198 ? -6.883 -1.054 18.766 1.00 91.94 198 ILE A N 1
ATOM 1459 C CA . ILE A 1 198 ? -7.021 -2.341 18.067 1.00 91.94 198 ILE A CA 1
ATOM 1460 C C . ILE A 1 198 ? -5.727 -3.132 18.235 1.00 91.94 198 ILE A C 1
ATOM 1462 O O . ILE A 1 198 ? -4.643 -2.661 17.899 1.00 91.94 198 ILE A O 1
ATOM 1466 N N . THR A 1 199 ? -5.834 -4.360 18.728 1.00 94.00 199 THR A N 1
ATOM 1467 C CA . THR A 1 199 ? -4.687 -5.264 18.871 1.00 94.00 199 THR A CA 1
ATOM 1468 C C . THR A 1 199 ? -4.289 -5.889 17.530 1.00 94.00 199 THR A C 1
ATOM 1470 O O . THR A 1 199 ? -5.132 -6.113 16.659 1.00 94.00 199 THR A O 1
ATOM 1473 N N . SER A 1 200 ? -3.020 -6.286 17.375 1.00 91.62 200 SER A N 1
ATOM 1474 C CA . SER A 1 200 ? -2.543 -6.973 16.159 1.00 91.62 200 SER A CA 1
ATOM 1475 C C . SER A 1 200 ? -3.339 -8.238 15.838 1.00 91.62 200 SER A C 1
ATOM 1477 O O . SER A 1 200 ? -3.575 -8.539 14.672 1.00 91.62 200 SER A O 1
ATOM 1479 N N . LYS A 1 201 ? -3.811 -8.958 16.866 1.00 94.00 201 LYS A N 1
ATOM 1480 C CA . LYS A 1 201 ? -4.659 -10.145 16.699 1.00 94.00 201 LYS A CA 1
ATOM 1481 C C . LYS A 1 201 ? -6.051 -9.789 16.178 1.00 94.00 201 LYS A C 1
ATOM 1483 O O . 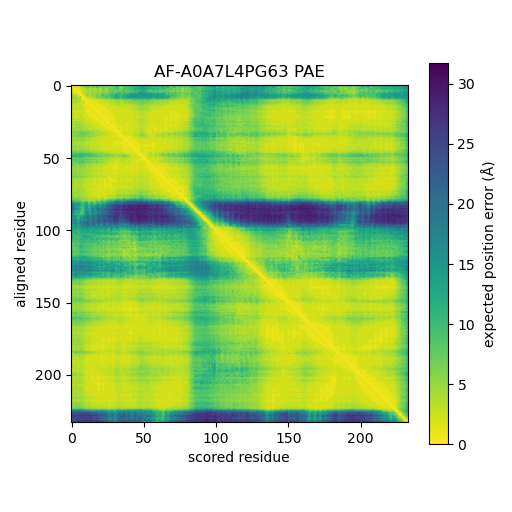LYS A 1 201 ? -6.581 -10.516 15.345 1.00 94.00 201 LYS A O 1
ATOM 1488 N N . GLU A 1 202 ? -6.659 -8.709 16.668 1.00 94.88 202 GLU A N 1
ATOM 1489 C CA . GLU A 1 202 ? -7.944 -8.224 16.150 1.00 94.88 202 GLU A CA 1
ATOM 1490 C C . GLU A 1 202 ? -7.819 -7.779 14.691 1.00 94.88 202 GLU A C 1
ATOM 1492 O O . GLU A 1 202 ? -8.659 -8.164 13.883 1.00 94.88 202 GLU A O 1
ATOM 1497 N N . TRP A 1 203 ? -6.744 -7.060 14.349 1.00 96.81 203 TRP A N 1
ATOM 1498 C CA . TRP A 1 203 ? -6.477 -6.639 12.974 1.00 96.81 203 TRP A CA 1
ATOM 1499 C C . TRP A 1 203 ? -6.286 -7.832 12.040 1.00 96.81 203 TRP A C 1
ATOM 1501 O O . TRP A 1 203 ? -6.990 -7.966 11.042 1.00 96.81 203 TRP A O 1
ATOM 1511 N N . ALA A 1 204 ? -5.380 -8.745 12.398 1.00 95.88 204 ALA A N 1
ATOM 1512 C CA . ALA A 1 204 ? -4.999 -9.881 11.564 1.00 95.88 204 ALA A CA 1
ATOM 1513 C C . ALA A 1 204 ? -6.173 -10.817 11.232 1.00 95.88 204 ALA A C 1
ATOM 1515 O O . ALA A 1 204 ? -6.177 -11.428 10.166 1.00 95.88 204 ALA A O 1
ATOM 1516 N N . ARG A 1 205 ? -7.188 -10.915 12.106 1.00 96.12 205 ARG A N 1
ATOM 1517 C CA . ARG A 1 205 ? -8.379 -11.755 11.874 1.00 96.12 205 ARG A CA 1
ATOM 1518 C C . ARG A 1 205 ? -9.166 -11.369 10.625 1.00 96.12 205 ARG A C 1
ATOM 1520 O O . ARG A 1 205 ? -9.753 -12.256 10.017 1.00 96.12 205 ARG A O 1
ATOM 1527 N N . LEU A 1 206 ? -9.218 -10.082 10.280 1.00 95.56 206 LEU A N 1
ATOM 1528 C CA . LEU A 1 206 ? -9.873 -9.614 9.055 1.00 95.56 206 LEU A CA 1
ATOM 1529 C C . LEU A 1 206 ? -8.849 -9.192 8.002 1.00 95.56 206 LEU A C 1
ATOM 1531 O O . LEU A 1 206 ? -9.012 -9.534 6.837 1.00 95.56 206 LEU A O 1
ATOM 1535 N N . GLY A 1 207 ? -7.789 -8.492 8.413 1.00 96.38 207 GLY A N 1
ATOM 1536 C CA . GLY A 1 207 ? -6.790 -7.926 7.514 1.00 96.38 207 GLY A CA 1
ATOM 1537 C C . GLY A 1 207 ? -6.077 -8.973 6.663 1.00 96.38 207 GLY A C 1
ATOM 1538 O O . GLY A 1 207 ? -5.988 -8.790 5.452 1.00 96.38 207 GLY A O 1
ATOM 1539 N N . ILE A 1 208 ? -5.636 -10.092 7.253 1.00 97.19 208 ILE A N 1
ATOM 1540 C CA . ILE A 1 208 ? -4.949 -11.150 6.494 1.00 97.19 208 ILE A CA 1
ATOM 1541 C C . ILE A 1 208 ? -5.903 -11.820 5.491 1.00 97.19 208 ILE A C 1
ATOM 1543 O O . ILE A 1 208 ? -5.574 -11.821 4.305 1.00 97.19 208 ILE A O 1
ATOM 1547 N N . PRO A 1 209 ? -7.082 -12.356 5.885 1.00 97.19 209 PRO A N 1
ATOM 1548 C CA . PRO A 1 209 ? -7.982 -12.984 4.916 1.00 97.19 209 PRO A CA 1
ATOM 1549 C C . PRO A 1 209 ? -8.418 -12.036 3.798 1.00 97.19 209 PRO A C 1
ATOM 1551 O O . PRO A 1 209 ? -8.405 -12.418 2.631 1.00 97.19 209 PRO A O 1
ATOM 1554 N N . LEU A 1 210 ? -8.768 -10.794 4.144 1.00 96.44 210 LEU A N 1
ATOM 1555 C CA . LEU A 1 210 ? -9.189 -9.784 3.178 1.00 96.44 210 LEU A CA 1
ATOM 1556 C C . LEU A 1 210 ? -8.063 -9.439 2.202 1.00 96.44 210 LEU A C 1
ATOM 1558 O O . LEU A 1 210 ? -8.282 -9.448 0.993 1.00 96.44 210 LEU A O 1
ATOM 1562 N N . GLY A 1 211 ? -6.855 -9.191 2.711 1.00 96.62 211 GLY A N 1
ATOM 1563 C CA . GLY A 1 211 ? -5.704 -8.898 1.870 1.00 96.62 211 GLY A CA 1
ATOM 1564 C C . GLY A 1 211 ? -5.337 -10.065 0.958 1.00 96.62 211 GLY A C 1
ATOM 1565 O O . GLY A 1 211 ? -5.063 -9.832 -0.209 1.00 96.62 211 GLY A O 1
ATOM 1566 N N . LEU A 1 212 ? -5.400 -11.316 1.426 1.00 97.38 212 LEU A N 1
ATOM 1567 C CA . LEU A 1 212 ? -5.151 -12.488 0.576 1.00 97.38 212 LEU A CA 1
ATOM 1568 C C . LEU A 1 212 ? -6.192 -12.629 -0.542 1.00 97.38 212 LEU A C 1
ATOM 1570 O O . LEU A 1 212 ? -5.821 -12.886 -1.685 1.00 97.38 212 LEU A O 1
ATOM 1574 N N . ILE A 1 213 ? -7.478 -12.419 -0.238 1.00 97.00 213 ILE A N 1
ATOM 1575 C CA . ILE A 1 213 ? -8.550 -12.420 -1.248 1.00 97.00 213 ILE A CA 1
ATOM 1576 C C . ILE A 1 213 ? -8.290 -11.335 -2.296 1.00 97.00 213 ILE A C 1
ATOM 1578 O O . ILE A 1 213 ? -8.350 -11.611 -3.496 1.00 97.00 213 ILE A O 1
ATOM 1582 N N . LEU A 1 214 ? -7.957 -10.119 -1.854 1.00 96.75 214 LEU A N 1
ATOM 1583 C CA . LEU A 1 214 ? -7.596 -9.025 -2.751 1.00 96.75 214 LEU A CA 1
ATOM 1584 C C . LEU A 1 214 ? -6.350 -9.370 -3.568 1.00 96.75 214 LEU A C 1
ATOM 1586 O O . LEU A 1 214 ? -6.356 -9.143 -4.772 1.00 96.75 214 LEU A O 1
ATOM 1590 N N . MET A 1 215 ? -5.320 -9.971 -2.967 1.00 96.75 215 MET A N 1
ATOM 1591 C CA . MET A 1 215 ? -4.106 -10.331 -3.696 1.00 96.75 215 MET A CA 1
ATOM 1592 C C . MET A 1 215 ? -4.383 -11.347 -4.800 1.00 96.75 215 MET A C 1
ATOM 1594 O O . MET A 1 215 ? -3.945 -11.168 -5.930 1.00 96.75 215 MET A O 1
ATOM 1598 N N . VAL A 1 216 ? -5.172 -12.385 -4.521 1.00 97.25 216 VAL A N 1
ATOM 1599 C CA . VAL A 1 216 ? -5.581 -13.344 -5.557 1.00 97.25 216 VAL A CA 1
ATOM 1600 C C . VAL A 1 216 ? -6.390 -12.644 -6.655 1.00 97.25 216 VAL A C 1
ATOM 1602 O O . VAL A 1 216 ? -6.108 -12.836 -7.837 1.00 97.25 216 VAL A O 1
ATOM 1605 N N . GLY A 1 217 ? -7.365 -11.808 -6.285 1.00 95.94 217 GLY A N 1
ATOM 1606 C CA . GLY A 1 217 ? -8.210 -11.094 -7.245 1.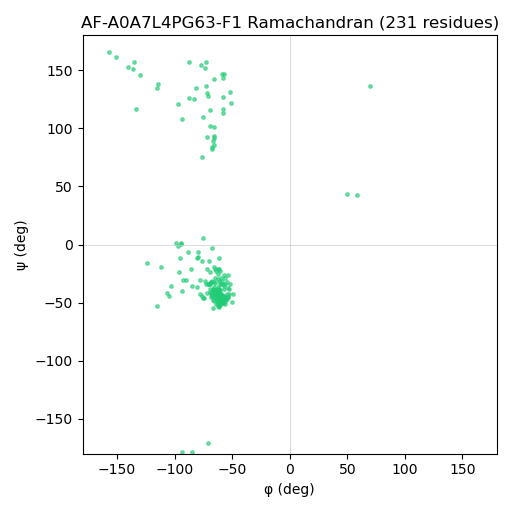00 95.94 217 GLY A CA 1
ATOM 1607 C C . GLY A 1 217 ? -7.416 -10.164 -8.166 1.00 95.94 217 GLY A C 1
ATOM 1608 O O . GLY A 1 217 ? -7.575 -10.212 -9.385 1.00 95.94 217 GLY A O 1
ATOM 1609 N N . TYR A 1 218 ? -6.512 -9.365 -7.598 1.00 95.31 218 TYR A N 1
ATOM 1610 C CA . TYR A 1 218 ? -5.645 -8.465 -8.356 1.00 95.31 218 TYR A CA 1
ATOM 1611 C C . TYR A 1 218 ? -4.586 -9.208 -9.162 1.00 95.31 218 TYR A C 1
ATOM 1613 O O . TYR A 1 218 ? -4.272 -8.775 -10.265 1.00 95.31 218 TYR A O 1
ATOM 1621 N N . TYR A 1 219 ? -4.065 -10.331 -8.666 1.00 95.88 219 TYR A N 1
ATOM 1622 C CA . TYR A 1 219 ? -3.152 -11.175 -9.431 1.00 95.88 219 TYR A CA 1
ATOM 1623 C C . TYR A 1 219 ? -3.819 -11.692 -10.710 1.00 95.88 219 TYR A C 1
ATOM 1625 O O . TYR A 1 219 ? -3.262 -11.562 -11.800 1.00 95.88 219 TYR A O 1
ATOM 1633 N N . VAL A 1 220 ? -5.038 -12.231 -10.595 1.00 94.94 220 VAL A N 1
ATOM 1634 C CA . VAL A 1 220 ? -5.804 -12.702 -11.758 1.00 94.94 220 VAL A CA 1
ATOM 1635 C C . VAL A 1 220 ? -6.107 -11.544 -12.705 1.00 94.94 220 VAL A C 1
ATOM 1637 O O . VAL A 1 220 ? -5.883 -11.661 -13.909 1.00 94.94 220 VAL A O 1
ATOM 1640 N N . TRP A 1 221 ? -6.560 -10.410 -12.168 1.00 93.19 221 TRP A N 1
ATOM 1641 C CA . TRP A 1 221 ? -6.877 -9.239 -12.977 1.00 93.19 221 TRP A CA 1
ATOM 1642 C C . TRP A 1 221 ? -5.651 -8.716 -13.730 1.00 93.19 221 TRP A C 1
ATOM 1644 O O . TRP A 1 221 ? -5.685 -8.618 -14.951 1.00 93.19 221 TRP A O 1
ATOM 1654 N N . PHE A 1 222 ? -4.554 -8.440 -13.033 1.00 91.56 222 PHE A N 1
ATOM 1655 C CA . PHE A 1 222 ? -3.375 -7.821 -13.625 1.00 91.56 222 PHE A CA 1
ATOM 1656 C C . PHE A 1 222 ? -2.679 -8.716 -14.662 1.00 91.56 222 PHE A C 1
ATOM 1658 O O . PHE A 1 222 ? -2.220 -8.217 -15.687 1.00 91.56 222 PHE A O 1
ATOM 1665 N N . PHE A 1 223 ? -2.595 -10.030 -14.422 1.00 92.44 223 PHE A N 1
ATOM 1666 C CA . PHE A 1 223 ? -1.815 -10.931 -15.280 1.00 92.44 223 PHE A CA 1
ATOM 1667 C C . PHE A 1 223 ? -2.620 -11.660 -16.359 1.00 92.44 223 PHE A C 1
ATOM 1669 O O . PHE A 1 223 ? -2.028 -12.076 -17.354 1.00 92.44 223 PHE A O 1
ATOM 1676 N N . TYR A 1 224 ? -3.932 -11.837 -16.182 1.00 90.94 224 TYR A N 1
ATOM 1677 C CA . TYR A 1 224 ? -4.737 -12.692 -17.066 1.00 90.94 224 TYR A CA 1
ATOM 1678 C C . TYR A 1 224 ? -5.926 -11.983 -17.710 1.00 90.94 224 TYR A C 1
ATOM 1680 O O . TYR A 1 224 ? -6.462 -12.492 -18.695 1.00 90.94 224 TYR A O 1
ATOM 1688 N N . ILE A 1 225 ? -6.341 -10.819 -17.205 1.00 87.12 225 ILE A N 1
ATOM 1689 C CA . ILE A 1 225 ? -7.410 -10.040 -17.828 1.00 87.12 225 ILE A CA 1
ATOM 1690 C C . ILE A 1 225 ? -6.764 -8.958 -18.701 1.00 87.12 225 ILE A C 1
ATOM 1692 O O . ILE A 1 225 ? -6.017 -8.126 -18.186 1.00 87.12 225 ILE A O 1
ATOM 1696 N N . PRO A 1 226 ? -7.034 -8.931 -20.020 1.00 64.44 226 PRO A N 1
ATOM 1697 C CA . PRO A 1 226 ? -6.479 -7.914 -20.901 1.00 64.44 226 PRO A CA 1
ATOM 1698 C C . PRO A 1 226 ? -7.051 -6.543 -20.526 1.00 64.44 226 PRO A C 1
ATOM 1700 O O . PRO A 1 226 ? -8.175 -6.196 -20.881 1.00 64.44 226 PRO A O 1
ATOM 1703 N N . PHE A 1 227 ? -6.260 -5.760 -19.800 1.00 66.31 227 PHE A N 1
ATOM 1704 C CA . PHE A 1 227 ? -6.602 -4.413 -19.374 1.00 66.31 227 PHE A CA 1
ATOM 1705 C C . PHE A 1 227 ? -5.406 -3.497 -19.646 1.00 66.31 227 PHE A C 1
ATOM 1707 O O . PHE A 1 227 ? -4.322 -3.693 -19.101 1.00 66.31 227 PHE A O 1
ATOM 1714 N N . LYS A 1 228 ? -5.578 -2.511 -20.535 1.00 58.91 228 LYS A N 1
ATOM 1715 C CA . LYS A 1 228 ? -4.586 -1.450 -20.749 1.00 58.91 228 LYS A CA 1
ATOM 1716 C C . LYS A 1 228 ? -4.981 -0.270 -19.861 1.00 58.91 228 LYS A C 1
ATOM 1718 O O . LYS A 1 228 ? -5.969 0.385 -20.178 1.00 58.91 228 LYS A O 1
ATOM 1723 N N . PRO A 1 229 ? -4.251 0.009 -18.770 1.00 58.38 229 PRO A N 1
ATOM 1724 C CA . PRO A 1 229 ? -4.667 0.994 -17.779 1.00 58.38 229 PRO A CA 1
ATOM 1725 C C . PRO A 1 229 ? -4.490 2.449 -18.224 1.00 58.38 229 PRO A C 1
ATOM 1727 O O . PRO A 1 229 ? -4.737 3.316 -17.398 1.00 58.38 229 PRO A O 1
ATOM 1730 N N . SER A 1 230 ? -4.090 2.740 -19.474 1.00 53.62 230 SER A N 1
ATOM 1731 C CA . SER A 1 230 ? -3.828 4.112 -19.920 1.00 53.62 230 SER A CA 1
ATOM 1732 C C . SER A 1 230 ? -5.115 4.942 -19.934 1.00 53.62 230 SER A C 1
ATOM 1734 O O . SER A 1 230 ? -5.785 5.069 -20.961 1.00 53.62 230 SER A O 1
ATOM 1736 N N . LEU A 1 231 ? -5.445 5.511 -18.778 1.00 56.28 231 LEU A N 1
ATOM 1737 C CA . LEU A 1 231 ? -6.288 6.682 -18.631 1.00 56.28 231 LEU A CA 1
ATOM 1738 C C . LEU A 1 231 ? -5.486 7.834 -19.232 1.00 56.28 231 LEU A C 1
ATOM 1740 O O . LEU A 1 231 ? -4.754 8.519 -18.535 1.00 56.28 231 LEU A O 1
ATOM 1744 N N . SER A 1 232 ? -5.540 7.970 -20.556 1.00 43.94 232 SER A N 1
ATOM 1745 C CA . SER A 1 232 ? -4.991 9.122 -21.261 1.00 43.94 232 SER A CA 1
ATOM 1746 C C . SER A 1 232 ? -5.821 10.347 -20.878 1.00 43.94 232 SER A C 1
ATOM 1748 O O . SER A 1 232 ? -6.848 10.611 -21.508 1.00 43.94 232 SER A O 1
ATOM 1750 N N . LEU A 1 233 ? -5.425 11.019 -19.801 1.00 42.28 233 LEU A N 1
ATOM 1751 C CA . LEU A 1 233 ? -5.904 12.344 -19.417 1.00 42.28 233 LEU A CA 1
ATOM 1752 C C . LEU A 1 233 ? -4.860 13.394 -19.794 1.00 42.28 233 LEU A C 1
ATOM 1754 O O . LEU A 1 233 ? -3.655 13.133 -19.590 1.00 42.28 233 LEU A O 1
#

Foldseek 3Di:
DLVLLQAQDDLLLSLLLLLLVLLLLLLVLLQFLRSFLLNVLLQVQQCDPPRVRDGRNSCQLCVLPSVVSSVVSVVVSVVSPDDGHRDHRDDDDPPPDDPVNVVVVVVVVVVVSVVLLVLLVVLVVVQVPPVQPDDLLVLLQVLLCLLPVELSSVSSNHRHNSHDSSNSSSNNQSLSLSLSQFQRNGDSSVVSCVVSVNDRVSSNVNSVVVSVVSSVVVSCCSPPNDDNSRPPD

Mean predicted aligned error: 7.04 Å

Secondary structure (DSSP, 8-state):
-HHHHHS---HHHHHHHHHHHHHHHHHHHTTSTTT-HHHHHHHHHHSSTTT---TTHHHHHHHHHHHHHHHHHHHHHHHH--S---------------HHHHHHHHHHHHHHHHHHHHHHHHTHHHHHHTGGGS-HHHHHHHGGGHHHH-HHHHHHHH--TTS-HHHHHHHHHHHHHHHTSSGGGSHHHHHHHHHHT--HHHHHHHHHHHHHHHHHHHHHHHHHS--------

Radius of gyration: 18.41 Å; Cα contacts (8 Å, |Δi|>4): 322; chains: 1; bounding box: 51×38×45 Å